Protein AF-W9XNS0-F1 (afdb_monomer_lite)

Sequence (269 aa):
MGPLEVDTDEFEVGKVFTGPDSDELVLFYEHRRFILMMTKPETREDDHDHVVADLLQKIEEANDDPDPMTFVRCLEDVEDLAISACKQTLITLATSGQQPNSKQTSLSLEDFLYPPTFYLQLHSVKGTLQAVRVEDVSEIASMLDPVHLTVDLEPGSVPELPSVEIEVMEDLFMRQILKVKISTNGQVCVFKSATYGNEDQLKREINVLRQISETWEPGDPSRLHVPRLLGLATSGGGGQILGILEEFVDGTNLYQFNIDDAPSAQRQQ

Structure (mmCIF, N/CA/C/O backbone):
data_AF-W9XNS0-F1
#
_entry.id   AF-W9XNS0-F1
#
loop_
_atom_site.group_PDB
_atom_site.id
_atom_site.type_symbol
_atom_site.label_atom_id
_atom_site.label_alt_id
_atom_site.label_comp_id
_atom_site.label_asym_id
_atom_site.label_entity_id
_atom_site.label_seq_id
_atom_site.pdbx_PDB_ins_code
_atom_site.Cartn_x
_atom_site.Cartn_y
_atom_site.Cartn_z
_atom_site.occupancy
_atom_site.B_iso_or_equiv
_atom_site.auth_seq_id
_atom_site.auth_comp_id
_atom_site.auth_asym_id
_atom_site.auth_atom_id
_atom_site.pdbx_PDB_model_num
ATOM 1 N N . MET A 1 1 ? 33.971 -19.036 -9.456 1.00 33.72 1 MET A N 1
ATOM 2 C CA . MET A 1 1 ? 32.778 -18.623 -8.694 1.00 33.72 1 MET A CA 1
ATOM 3 C C . MET A 1 1 ? 31.670 -18.482 -9.713 1.00 33.72 1 MET A C 1
ATOM 5 O O . MET A 1 1 ? 31.845 -17.691 -10.629 1.00 33.72 1 MET A O 1
ATOM 9 N N . GLY A 1 2 ? 30.651 -19.339 -9.652 1.00 28.73 2 GLY A N 1
ATOM 10 C CA . GLY A 1 2 ? 29.464 -19.178 -10.494 1.00 28.73 2 GLY A CA 1
ATOM 11 C C . GLY A 1 2 ? 28.627 -18.001 -9.988 1.00 28.73 2 GLY A C 1
ATOM 12 O O . GLY A 1 2 ? 28.749 -17.665 -8.805 1.00 28.73 2 GLY A O 1
ATOM 13 N N . PRO A 1 3 ? 27.833 -17.353 -10.852 1.00 32.53 3 PRO A N 1
ATOM 14 C CA . PRO A 1 3 ? 26.835 -16.403 -10.391 1.00 32.53 3 PRO A CA 1
ATOM 15 C C . PRO A 1 3 ? 25.833 -17.164 -9.514 1.00 32.53 3 PRO A C 1
ATOM 17 O O . PRO A 1 3 ? 25.410 -18.263 -9.867 1.00 32.53 3 PRO A O 1
ATOM 20 N N . LEU A 1 4 ? 25.535 -16.617 -8.336 1.00 36.31 4 LEU A N 1
ATOM 21 C CA . LEU A 1 4 ? 24.432 -17.091 -7.511 1.00 36.31 4 LEU A CA 1
ATOM 22 C C . LEU A 1 4 ? 23.149 -16.844 -8.308 1.00 36.31 4 LEU A C 1
ATOM 24 O O . LEU A 1 4 ? 22.770 -15.693 -8.516 1.00 36.31 4 LEU A O 1
ATOM 28 N N . GLU A 1 5 ? 22.517 -17.916 -8.774 1.00 32.62 5 GLU A N 1
ATOM 29 C CA . GLU A 1 5 ? 21.090 -17.902 -9.083 1.00 32.62 5 GLU A CA 1
ATOM 30 C C . GLU A 1 5 ? 20.382 -17.647 -7.751 1.00 32.62 5 GLU A C 1
ATOM 32 O O . GLU A 1 5 ? 20.236 -18.533 -6.914 1.00 32.62 5 GLU A O 1
ATOM 37 N N . VAL A 1 6 ? 20.097 -16.376 -7.492 1.00 42.38 6 VAL A N 1
ATOM 38 C CA . VAL A 1 6 ? 19.210 -15.952 -6.412 1.00 42.38 6 VAL A CA 1
ATOM 39 C C . VAL A 1 6 ? 17.796 -16.089 -6.972 1.00 42.38 6 VAL A C 1
ATOM 41 O O . VAL A 1 6 ? 17.563 -15.640 -8.099 1.00 42.38 6 VAL A O 1
ATOM 44 N N . ASP A 1 7 ? 16.875 -16.687 -6.221 1.00 45.97 7 ASP A N 1
ATOM 45 C CA . ASP A 1 7 ? 15.460 -16.819 -6.595 1.00 45.97 7 ASP A CA 1
ATOM 46 C C . ASP A 1 7 ? 14.814 -15.440 -6.801 1.00 45.97 7 ASP A C 1
ATOM 48 O O . ASP A 1 7 ? 15.211 -14.442 -6.191 1.00 45.97 7 ASP A O 1
ATOM 52 N N . THR A 1 8 ? 13.858 -15.343 -7.720 1.00 51.16 8 THR A N 1
ATOM 53 C CA . THR A 1 8 ? 13.004 -14.156 -7.908 1.00 51.16 8 THR A CA 1
ATOM 54 C C . THR A 1 8 ? 12.016 -13.955 -6.753 1.00 51.16 8 THR A C 1
ATOM 56 O O . THR A 1 8 ? 11.558 -12.832 -6.569 1.00 51.16 8 THR A O 1
ATOM 59 N N . ASP A 1 9 ? 11.812 -14.978 -5.911 1.00 58.78 9 ASP A N 1
ATOM 60 C CA . ASP A 1 9 ? 10.919 -15.002 -4.735 1.00 58.78 9 ASP A CA 1
ATOM 61 C C . ASP A 1 9 ? 11.229 -13.955 -3.644 1.00 58.78 9 ASP A C 1
ATOM 63 O O . ASP A 1 9 ? 10.473 -13.821 -2.682 1.00 58.78 9 ASP A O 1
ATOM 67 N N . GLU A 1 10 ? 12.332 -13.207 -3.743 1.00 78.06 10 GLU A N 1
ATOM 68 C CA . GLU A 1 10 ? 12.698 -12.204 -2.734 1.00 78.06 10 GLU A CA 1
ATOM 69 C C . GLU A 1 10 ? 12.074 -10.813 -2.964 1.00 78.06 10 GLU A C 1
ATOM 71 O O . GLU A 1 10 ? 12.093 -9.985 -2.051 1.00 78.06 10 GLU A O 1
ATOM 76 N N . PHE A 1 11 ? 11.549 -10.523 -4.161 1.00 81.31 11 PHE A N 1
ATOM 77 C CA . PHE A 1 11 ? 10.948 -9.221 -4.480 1.00 81.31 11 PHE A CA 1
ATOM 78 C C . PHE A 1 11 ? 9.429 -9.266 -4.332 1.00 81.31 11 PHE A C 1
ATOM 80 O O . PHE A 1 11 ? 8.763 -10.117 -4.912 1.00 81.31 11 PHE A O 1
ATOM 87 N N . GLU A 1 12 ? 8.870 -8.306 -3.600 1.00 81.19 12 GLU A N 1
ATOM 88 C CA . GLU A 1 12 ? 7.421 -8.125 -3.499 1.00 81.19 12 GLU A CA 1
ATOM 89 C C . GLU A 1 12 ? 6.965 -7.097 -4.546 1.00 81.19 12 GLU A C 1
ATOM 91 O O . GLU A 1 12 ? 7.423 -5.949 -4.547 1.00 81.19 12 GLU A O 1
ATOM 96 N N . VAL A 1 13 ? 6.057 -7.498 -5.439 1.00 79.19 13 VAL A N 1
ATOM 97 C CA . VAL A 1 13 ? 5.425 -6.595 -6.408 1.00 79.19 13 VAL A CA 1
ATOM 98 C C . VAL A 1 13 ? 4.269 -5.858 -5.734 1.00 79.19 13 VAL A C 1
ATOM 100 O O . VAL A 1 13 ? 3.357 -6.468 -5.185 1.00 79.19 13 VAL A O 1
ATOM 103 N N . GLY A 1 14 ? 4.311 -4.526 -5.761 1.00 71.19 14 GLY A N 1
ATOM 104 C CA . GLY A 1 14 ? 3.306 -3.671 -5.135 1.00 71.19 14 GLY A CA 1
ATOM 105 C C . GLY A 1 14 ? 2.155 -3.299 -6.063 1.00 71.19 14 GLY A C 1
ATOM 106 O O . GLY A 1 14 ? 1.001 -3.634 -5.806 1.00 71.19 14 GLY A O 1
ATOM 107 N N . LYS A 1 15 ? 2.461 -2.515 -7.102 1.00 71.94 15 LYS A N 1
ATOM 108 C CA . LYS A 1 15 ? 1.492 -2.002 -8.082 1.00 71.94 15 LYS A CA 1
ATOM 109 C C . LYS A 1 15 ? 2.148 -1.852 -9.449 1.00 71.94 15 LYS A C 1
ATOM 111 O O . LYS A 1 15 ? 3.297 -1.415 -9.525 1.00 71.94 15 LYS A O 1
ATOM 116 N N . VAL A 1 16 ? 1.372 -2.133 -10.492 1.00 68.31 16 VAL A N 1
ATOM 117 C CA . VAL A 1 16 ? 1.677 -1.768 -11.877 1.00 68.31 16 VAL A CA 1
ATOM 118 C C . VAL A 1 16 ? 0.721 -0.658 -12.290 1.00 68.31 16 VAL A C 1
ATOM 120 O O . VAL A 1 16 ? -0.497 -0.826 -12.204 1.00 68.31 16 VAL A O 1
ATOM 123 N N . PHE A 1 17 ? 1.257 0.486 -12.696 1.00 67.88 17 PHE A N 1
ATOM 124 C CA . PHE A 1 17 ? 0.486 1.572 -13.285 1.00 67.88 17 PHE A CA 1
ATOM 125 C C . PHE A 1 17 ? 0.732 1.560 -14.780 1.00 67.88 17 PHE A C 1
ATOM 127 O O . PHE A 1 17 ? 1.873 1.707 -15.207 1.00 67.88 17 PHE A O 1
ATOM 134 N N . THR A 1 18 ? -0.332 1.389 -15.558 1.00 64.06 18 THR A N 1
ATOM 135 C CA . THR A 1 18 ? -0.253 1.486 -17.010 1.00 64.06 18 THR A CA 1
ATOM 136 C C . THR A 1 18 ? -0.783 2.835 -17.479 1.00 64.06 18 THR A C 1
ATOM 138 O O . THR A 1 18 ? -1.856 3.283 -17.060 1.00 64.06 18 THR A O 1
ATOM 141 N N . GLY A 1 19 ? -0.004 3.520 -18.311 1.00 61.72 19 GLY A N 1
ATOM 142 C CA . GLY A 1 19 ? -0.296 4.862 -18.804 1.00 61.72 19 GLY A CA 1
ATOM 143 C C . GLY A 1 19 ? -0.070 4.971 -20.312 1.00 61.72 19 GLY A C 1
ATOM 144 O O . GLY A 1 19 ? 0.625 4.151 -20.900 1.00 61.72 19 GLY A O 1
ATOM 145 N N . PRO A 1 20 ? -0.636 5.992 -20.981 1.00 57.12 20 PRO A N 1
ATOM 146 C CA . PRO A 1 20 ? -0.504 6.133 -22.434 1.00 57.12 20 PRO A CA 1
ATOM 147 C C . PRO A 1 20 ? 0.954 6.311 -22.902 1.00 57.12 20 PRO A C 1
ATOM 149 O O . PRO A 1 20 ? 1.302 5.876 -24.004 1.00 57.12 20 PRO A O 1
ATOM 152 N N . ASP A 1 21 ? 1.803 6.916 -22.064 1.00 61.12 21 ASP A N 1
ATOM 153 C CA . ASP A 1 21 ? 3.182 7.293 -22.408 1.00 61.12 21 ASP A CA 1
ATOM 154 C C . ASP A 1 21 ? 4.254 6.602 -21.541 1.00 61.12 21 ASP A C 1
ATOM 156 O O . ASP A 1 21 ? 5.427 6.538 -21.929 1.00 61.12 21 ASP A O 1
ATOM 160 N N . SER A 1 22 ? 3.865 6.051 -20.390 1.00 68.00 22 SER A N 1
ATOM 161 C CA . SER A 1 22 ? 4.766 5.380 -19.455 1.00 68.00 22 SER A CA 1
ATOM 162 C C . SER A 1 22 ? 4.030 4.365 -18.596 1.00 68.00 22 SER A C 1
ATOM 164 O O . SER A 1 22 ? 2.945 4.662 -18.092 1.00 68.00 22 SER A O 1
ATOM 166 N N . ASP A 1 23 ? 4.693 3.239 -18.351 1.00 78.75 23 ASP A N 1
ATOM 167 C CA . ASP A 1 23 ? 4.262 2.244 -17.379 1.00 78.75 23 ASP A CA 1
ATOM 168 C C . ASP A 1 23 ? 5.222 2.239 -16.183 1.00 78.75 23 ASP A C 1
ATOM 170 O O . ASP A 1 23 ? 6.445 2.343 -16.338 1.00 78.75 23 ASP A O 1
ATOM 174 N N . GLU A 1 24 ? 4.671 2.121 -14.979 1.00 84.56 24 GLU A N 1
ATOM 175 C CA . GLU A 1 24 ? 5.425 2.105 -13.728 1.00 84.56 24 GLU A CA 1
ATOM 176 C C . GLU A 1 24 ? 5.196 0.797 -12.979 1.00 84.56 24 GLU A C 1
ATOM 178 O O . GLU A 1 24 ? 4.063 0.372 -12.766 1.00 84.56 24 GLU A O 1
ATOM 183 N N . LEU A 1 25 ? 6.281 0.184 -12.521 1.00 86.75 25 LEU A N 1
ATOM 184 C CA . LEU A 1 25 ? 6.264 -1.013 -11.692 1.00 86.75 25 LEU A CA 1
ATOM 185 C C . LEU A 1 25 ? 6.883 -0.689 -10.331 1.00 86.75 25 LEU A C 1
ATOM 187 O O . LEU A 1 25 ? 8.042 -0.280 -10.234 1.00 86.75 25 LEU A O 1
ATOM 191 N N . VAL A 1 26 ? 6.105 -0.874 -9.266 1.00 86.62 26 VAL A N 1
ATOM 192 C CA . VAL A 1 26 ? 6.549 -0.661 -7.886 1.00 86.62 26 VAL A CA 1
ATOM 193 C C . VAL A 1 26 ? 6.984 -1.991 -7.285 1.00 86.62 26 VAL A C 1
ATOM 195 O O . VAL A 1 26 ? 6.169 -2.898 -7.133 1.00 86.62 26 VAL A O 1
ATOM 198 N N . LEU A 1 27 ? 8.251 -2.078 -6.889 1.00 88.88 27 LEU A N 1
ATOM 199 C CA . LEU A 1 27 ? 8.847 -3.246 -6.243 1.00 88.88 27 LEU A CA 1
ATOM 200 C C . LEU A 1 27 ? 9.302 -2.919 -4.822 1.00 88.88 27 LEU A C 1
ATOM 202 O O . LEU A 1 27 ? 9.764 -1.809 -4.540 1.00 88.88 27 LEU A O 1
ATOM 206 N N . PHE A 1 28 ? 9.251 -3.914 -3.945 1.00 86.25 28 PHE A N 1
ATOM 207 C CA . PHE A 1 28 ? 9.772 -3.838 -2.589 1.00 86.25 28 PHE A CA 1
ATOM 208 C C . PHE A 1 28 ? 10.833 -4.912 -2.349 1.00 86.25 28 PHE A C 1
ATOM 210 O O . PHE A 1 28 ? 10.678 -6.068 -2.737 1.00 86.25 28 PHE A O 1
ATOM 217 N N . TYR A 1 29 ? 11.925 -4.515 -1.696 1.00 87.50 29 TYR A N 1
ATOM 218 C CA . TYR A 1 29 ? 12.997 -5.415 -1.268 1.00 87.50 29 TYR A CA 1
ATOM 219 C C . TYR A 1 29 ? 13.696 -4.839 -0.041 1.00 87.50 29 TYR A C 1
ATOM 221 O O . TYR A 1 29 ? 14.056 -3.660 -0.040 1.00 87.50 29 TYR A O 1
ATOM 229 N N . GLU A 1 30 ? 13.883 -5.649 1.006 1.00 84.31 30 GLU A N 1
ATOM 230 C CA . GLU A 1 30 ? 14.593 -5.252 2.235 1.00 84.31 30 GLU A CA 1
ATOM 231 C C . GLU A 1 30 ? 14.111 -3.901 2.813 1.00 84.31 30 GLU A C 1
ATOM 233 O O . GLU A 1 30 ? 14.906 -3.040 3.193 1.00 84.31 30 GLU A O 1
ATOM 238 N N . HIS A 1 31 ? 12.787 -3.702 2.868 1.00 82.12 31 HIS A N 1
ATOM 239 C CA . HIS A 1 31 ? 12.134 -2.472 3.358 1.00 82.12 31 HIS A CA 1
ATOM 240 C C . HIS A 1 31 ? 12.484 -1.208 2.565 1.00 82.12 31 HIS A C 1
ATOM 242 O O . HIS A 1 31 ? 12.492 -0.097 3.094 1.00 82.12 31 HIS A O 1
ATOM 248 N N . ARG A 1 32 ? 12.789 -1.369 1.281 1.00 87.38 32 ARG A N 1
ATOM 249 C CA . ARG A 1 32 ? 13.003 -0.272 0.342 1.00 87.38 32 ARG A CA 1
ATOM 250 C C . ARG A 1 32 ? 12.034 -0.410 -0.809 1.00 87.38 32 ARG A C 1
ATOM 252 O O . ARG A 1 32 ? 11.682 -1.523 -1.194 1.00 87.38 32 ARG A O 1
ATOM 259 N N . ARG A 1 33 ? 11.627 0.732 -1.348 1.00 88.38 33 ARG A N 1
ATOM 260 C CA . ARG A 1 33 ? 10.743 0.816 -2.506 1.00 88.38 33 ARG A CA 1
ATOM 261 C C . ARG A 1 33 ? 11.557 1.174 -3.738 1.00 88.38 33 ARG A C 1
ATOM 263 O O . ARG A 1 33 ? 12.416 2.053 -3.692 1.00 88.38 33 ARG A O 1
ATOM 270 N N . PHE A 1 34 ? 11.268 0.512 -4.839 1.00 89.56 34 PHE A N 1
ATOM 271 C CA . PHE A 1 34 ? 11.866 0.766 -6.136 1.00 89.56 34 PHE A CA 1
ATOM 272 C C . PHE A 1 34 ? 10.748 1.046 -7.124 1.00 89.56 34 PHE A C 1
ATOM 274 O O . PHE A 1 34 ? 9.805 0.269 -7.223 1.00 89.56 34 PHE A O 1
ATOM 281 N N . ILE A 1 35 ? 10.846 2.165 -7.825 1.00 88.75 35 ILE A N 1
ATOM 282 C CA . ILE A 1 35 ? 9.909 2.538 -8.878 1.00 88.75 35 ILE A CA 1
ATOM 283 C C . ILE A 1 35 ? 10.657 2.364 -10.185 1.00 88.75 35 ILE A C 1
ATOM 285 O O . ILE A 1 35 ? 11.613 3.092 -10.461 1.00 88.75 35 ILE A O 1
ATOM 289 N N . LEU A 1 36 ? 10.263 1.342 -10.934 1.00 88.88 36 LEU A N 1
ATOM 290 C CA . LEU A 1 36 ? 10.780 1.049 -12.257 1.00 88.88 36 LEU A CA 1
ATOM 291 C C . LEU A 1 36 ? 9.884 1.720 -13.291 1.00 88.88 36 LEU A C 1
ATOM 293 O O . LEU A 1 36 ? 8.701 1.415 -13.374 1.00 88.88 36 LEU A O 1
ATOM 297 N N . MET A 1 37 ? 10.461 2.601 -14.094 1.00 87.44 37 MET A N 1
ATOM 298 C CA . MET A 1 37 ? 9.767 3.293 -15.170 1.00 87.44 37 MET A CA 1
ATOM 299 C C . MET A 1 37 ? 10.121 2.668 -16.512 1.00 87.44 37 MET A C 1
ATOM 301 O O . MET A 1 37 ? 11.299 2.466 -16.830 1.00 87.44 37 MET A O 1
ATOM 305 N N . MET A 1 38 ? 9.096 2.415 -17.312 1.00 85.19 38 MET A N 1
ATOM 306 C CA . MET A 1 38 ? 9.190 1.993 -18.701 1.00 85.19 38 MET A CA 1
ATOM 307 C C . MET A 1 38 ? 8.593 3.099 -19.561 1.00 85.19 38 MET A C 1
ATOM 309 O O . MET A 1 38 ? 7.386 3.312 -19.580 1.00 85.19 38 MET A O 1
ATOM 313 N N . THR A 1 39 ? 9.452 3.838 -20.253 1.00 79.69 39 THR A N 1
ATOM 314 C CA . THR A 1 39 ? 9.046 4.956 -21.113 1.00 79.69 39 THR A CA 1
ATOM 315 C C . THR A 1 39 ? 9.182 4.565 -22.572 1.00 79.69 39 THR A C 1
ATOM 317 O O . THR A 1 39 ? 10.194 3.964 -22.954 1.00 79.69 39 THR A O 1
ATOM 320 N N . LYS A 1 40 ? 8.219 4.960 -23.410 1.00 71.69 40 LYS A N 1
ATOM 321 C CA . LYS A 1 40 ? 8.357 4.791 -24.861 1.00 71.69 40 LYS A CA 1
ATOM 322 C C . LYS A 1 40 ? 9.557 5.606 -25.364 1.00 71.69 40 LYS A C 1
ATOM 324 O O . LYS A 1 40 ? 9.652 6.791 -25.048 1.00 71.69 40 LYS A O 1
ATOM 329 N N . PRO A 1 41 ? 10.480 5.012 -26.137 1.00 66.50 41 PRO A N 1
ATOM 330 C CA . PRO A 1 41 ? 11.582 5.765 -26.721 1.00 66.50 41 PRO A CA 1
ATOM 331 C C . PRO A 1 41 ? 11.056 6.778 -27.751 1.00 66.50 41 PRO A C 1
ATOM 333 O O . PRO A 1 41 ? 10.214 6.440 -28.583 1.00 66.50 41 PRO A O 1
ATOM 336 N N . GLU A 1 42 ? 11.575 8.010 -27.717 1.00 61.03 42 GLU A N 1
ATOM 337 C CA . GLU A 1 42 ? 11.152 9.107 -28.609 1.00 61.03 42 GLU A CA 1
ATOM 338 C C . GLU A 1 42 ? 11.496 8.847 -30.086 1.00 61.03 42 GLU A C 1
ATOM 340 O O . GLU A 1 42 ? 10.830 9.358 -30.989 1.00 61.03 42 GLU A O 1
ATOM 345 N N . THR A 1 43 ? 12.526 8.040 -30.353 1.00 58.34 43 THR A N 1
ATOM 346 C CA . THR A 1 43 ? 12.994 7.726 -31.704 1.00 58.34 43 THR A CA 1
ATOM 347 C C . THR A 1 43 ? 13.375 6.247 -31.835 1.00 58.34 43 THR A C 1
ATOM 349 O O . THR A 1 43 ? 14.079 5.678 -31.002 1.00 58.34 43 THR A O 1
ATOM 352 N N . ARG A 1 44 ? 12.907 5.594 -32.909 1.00 59.50 44 ARG A N 1
ATOM 353 C CA . ARG A 1 44 ? 13.333 4.239 -33.305 1.00 59.50 44 ARG A CA 1
ATOM 354 C C . ARG A 1 44 ? 14.542 4.340 -34.237 1.00 59.50 44 ARG A C 1
ATOM 356 O O . ARG A 1 44 ? 14.413 4.129 -35.439 1.00 59.50 44 ARG A O 1
ATOM 363 N N . GLU A 1 45 ? 15.684 4.774 -33.709 1.00 55.53 45 GLU A N 1
ATOM 364 C CA . GLU A 1 45 ? 16.884 4.981 -34.539 1.00 55.53 45 GLU A CA 1
ATOM 365 C C . GLU A 1 45 ? 17.707 3.704 -34.774 1.00 55.53 45 GLU A C 1
ATOM 367 O O . GLU A 1 45 ? 18.410 3.646 -35.778 1.00 55.53 45 GLU A O 1
ATOM 372 N N . ASP A 1 46 ? 17.548 2.654 -33.957 1.00 54.94 46 ASP A N 1
ATOM 373 C CA . ASP A 1 46 ? 18.258 1.378 -34.124 1.00 54.94 46 ASP A CA 1
ATOM 374 C C . ASP A 1 46 ? 17.344 0.158 -33.897 1.00 54.94 46 ASP A C 1
ATOM 376 O O . ASP A 1 46 ? 16.896 -0.097 -32.780 1.00 54.94 46 ASP A O 1
ATOM 380 N N . ASP A 1 47 ? 17.170 -0.655 -34.949 1.00 55.38 47 ASP A N 1
ATOM 381 C CA . ASP A 1 47 ? 16.325 -1.871 -35.067 1.00 55.38 47 ASP A CA 1
ATOM 382 C C . ASP A 1 47 ? 16.639 -2.991 -34.037 1.00 55.38 47 ASP A C 1
ATOM 384 O O . ASP A 1 47 ? 16.042 -4.068 -34.047 1.00 55.38 47 ASP A O 1
ATOM 388 N N . HIS A 1 48 ? 17.618 -2.773 -33.155 1.00 51.94 48 HIS A N 1
ATOM 389 C CA . HIS A 1 48 ? 18.112 -3.733 -32.165 1.00 51.94 48 HIS A CA 1
ATOM 390 C C . HIS A 1 48 ? 17.980 -3.258 -30.710 1.00 51.94 48 HIS A C 1
ATOM 392 O O . HIS A 1 48 ? 18.395 -3.992 -29.815 1.00 51.94 48 HIS A O 1
ATOM 398 N N . ASP A 1 49 ? 17.398 -2.080 -30.452 1.00 63.44 49 ASP A N 1
ATOM 399 C CA . ASP A 1 49 ? 17.282 -1.509 -29.101 1.00 63.44 49 ASP A CA 1
ATOM 400 C C . ASP A 1 49 ? 15.838 -1.150 -28.711 1.00 63.44 49 ASP A C 1
ATOM 402 O O . ASP A 1 49 ? 15.520 -0.049 -28.261 1.00 63.44 49 ASP A O 1
ATOM 406 N N . HIS A 1 50 ? 14.923 -2.101 -28.910 1.00 74.12 50 HIS A N 1
ATOM 407 C CA . HIS A 1 50 ? 13.482 -1.878 -28.747 1.00 74.12 50 HIS A CA 1
ATOM 408 C C . HIS A 1 50 ? 12.812 -2.757 -27.692 1.00 74.12 50 HIS A C 1
ATOM 410 O O . HIS A 1 50 ? 11.593 -2.742 -27.601 1.00 74.12 50 HIS A O 1
ATOM 416 N N . VAL A 1 51 ? 13.567 -3.448 -26.830 1.00 80.94 51 VAL A N 1
ATOM 417 C CA . VAL A 1 51 ? 12.976 -4.393 -25.861 1.00 80.94 51 VAL A CA 1
ATOM 418 C C . VAL A 1 51 ? 11.928 -3.725 -24.956 1.00 80.94 51 VAL A C 1
ATOM 420 O O . VAL A 1 51 ? 10.875 -4.301 -24.718 1.00 80.94 51 VAL A O 1
ATOM 423 N N . VAL A 1 52 ? 12.169 -2.489 -24.500 1.00 80.75 52 VAL A N 1
ATOM 424 C CA . VAL A 1 52 ? 11.185 -1.720 -23.708 1.00 80.75 52 VAL A CA 1
ATOM 425 C C . VAL A 1 52 ? 9.951 -1.364 -24.541 1.00 80.75 52 VAL A C 1
ATOM 427 O O . VAL A 1 52 ? 8.832 -1.501 -24.066 1.00 80.75 52 VAL A O 1
ATOM 430 N N . ALA A 1 53 ? 10.136 -0.946 -25.796 1.00 80.44 53 ALA A N 1
ATOM 431 C CA . ALA A 1 53 ? 9.023 -0.612 -26.682 1.00 80.44 53 ALA A CA 1
ATOM 432 C C . ALA A 1 53 ? 8.167 -1.846 -27.012 1.00 80.44 53 ALA A C 1
ATOM 434 O O . ALA A 1 53 ? 6.946 -1.741 -27.052 1.00 80.44 53 ALA A O 1
ATOM 435 N N . ASP A 1 54 ? 8.800 -3.005 -27.197 1.00 83.69 54 ASP A N 1
ATOM 436 C CA . ASP A 1 54 ? 8.120 -4.277 -27.436 1.00 83.69 54 ASP A CA 1
ATOM 437 C C . ASP A 1 54 ? 7.320 -4.723 -26.203 1.00 83.69 54 ASP A C 1
ATOM 439 O O . ASP A 1 54 ? 6.238 -5.284 -26.347 1.00 83.69 54 ASP A O 1
ATOM 443 N N . LEU A 1 55 ? 7.824 -4.467 -24.989 1.00 83.19 55 LEU A N 1
ATOM 444 C CA . LEU A 1 55 ? 7.084 -4.739 -23.753 1.00 83.19 55 LEU A CA 1
ATOM 445 C C . LEU A 1 55 ? 5.849 -3.853 -23.627 1.00 83.19 55 LEU A C 1
ATOM 447 O O . LEU A 1 55 ? 4.760 -4.373 -23.411 1.00 83.19 55 LEU A O 1
ATOM 451 N N . LEU A 1 56 ? 6.004 -2.543 -23.827 1.00 83.94 56 LEU A N 1
ATOM 452 C CA . LEU A 1 56 ? 4.885 -1.600 -23.783 1.00 83.94 56 LEU A CA 1
ATOM 453 C C . LEU A 1 56 ? 3.826 -1.951 -24.838 1.00 83.94 56 LEU A C 1
ATOM 455 O O . LEU A 1 56 ? 2.637 -1.975 -24.541 1.00 83.94 56 LEU A O 1
ATOM 459 N N . GLN A 1 57 ? 4.252 -2.319 -26.050 1.00 85.12 57 GLN A N 1
ATOM 460 C CA . GLN A 1 57 ? 3.335 -2.765 -27.098 1.00 85.12 57 GLN A CA 1
ATOM 461 C C . GLN A 1 57 ? 2.584 -4.049 -26.706 1.00 85.12 57 GLN A C 1
ATOM 463 O O . GLN A 1 57 ? 1.386 -4.150 -26.951 1.00 85.12 57 GLN A O 1
ATOM 468 N N . LYS A 1 58 ? 3.251 -5.024 -26.074 1.00 85.44 58 LYS A N 1
ATOM 469 C CA . LYS A 1 58 ? 2.582 -6.243 -25.587 1.00 85.44 58 LYS A CA 1
ATOM 470 C C . LYS A 1 58 ? 1.527 -5.944 -24.527 1.00 85.44 58 LYS A C 1
ATOM 472 O O . LYS A 1 58 ? 0.473 -6.571 -24.551 1.00 85.44 58 LYS A O 1
ATOM 477 N N . ILE A 1 59 ? 1.797 -5.000 -23.625 1.00 86.50 59 ILE A N 1
ATOM 478 C CA . ILE A 1 59 ? 0.840 -4.574 -22.596 1.00 86.50 59 ILE A CA 1
ATOM 479 C C . ILE A 1 59 ? -0.397 -3.955 -23.256 1.00 86.50 59 ILE A C 1
ATOM 481 O O . ILE A 1 59 ? -1.518 -4.316 -22.901 1.00 86.50 59 ILE A O 1
ATOM 485 N N . GLU A 1 60 ? -0.206 -3.080 -24.248 1.00 85.50 60 GLU A N 1
ATOM 486 C CA . GLU A 1 60 ? -1.304 -2.480 -25.019 1.00 85.50 60 GLU A CA 1
ATOM 487 C C . GLU A 1 60 ? -2.138 -3.541 -25.748 1.00 85.50 60 GLU A C 1
ATOM 489 O O . GLU A 1 60 ? -3.361 -3.572 -25.611 1.00 85.50 60 GLU A O 1
ATOM 494 N N . GLU A 1 61 ? -1.483 -4.452 -26.472 1.00 87.81 61 GLU A N 1
ATOM 495 C CA . GLU A 1 61 ? -2.151 -5.533 -27.203 1.00 87.81 61 GLU A CA 1
ATOM 496 C C . GLU A 1 61 ? -2.925 -6.468 -26.262 1.00 87.81 61 GLU A C 1
ATOM 498 O O . GLU A 1 61 ? -4.044 -6.870 -26.576 1.00 87.81 61 GLU A O 1
ATOM 503 N N . ALA A 1 62 ? -2.359 -6.791 -25.096 1.00 87.56 62 ALA A N 1
ATOM 504 C CA . ALA A 1 62 ? -3.003 -7.643 -24.104 1.00 87.56 62 ALA A CA 1
ATOM 505 C C . ALA A 1 62 ? -4.185 -6.953 -23.403 1.00 87.56 62 ALA A C 1
ATOM 507 O O . ALA A 1 62 ? -5.128 -7.631 -23.001 1.00 87.56 62 ALA A O 1
ATOM 508 N N . ASN A 1 63 ? -4.151 -5.626 -23.258 1.00 85.94 63 ASN A N 1
ATOM 509 C CA . ASN A 1 63 ? -5.244 -4.847 -22.675 1.00 85.94 63 ASN A CA 1
ATOM 510 C C . ASN A 1 63 ? -6.472 -4.774 -23.600 1.00 85.94 63 ASN A C 1
ATOM 512 O O . ASN A 1 63 ? -7.604 -4.716 -23.119 1.00 85.94 63 ASN A O 1
ATOM 516 N N . ASP A 1 64 ? -6.256 -4.806 -24.916 1.00 87.81 64 ASP A N 1
ATOM 517 C CA . ASP A 1 64 ? -7.326 -4.831 -25.920 1.00 87.81 64 ASP A CA 1
ATOM 518 C C . ASP A 1 64 ? -7.858 -6.253 -26.209 1.00 87.81 64 ASP A C 1
ATOM 520 O O . ASP A 1 64 ? -8.819 -6.423 -26.973 1.00 87.81 64 ASP A O 1
ATOM 524 N N . ASP A 1 65 ? -7.259 -7.286 -25.608 1.00 92.00 65 ASP A N 1
ATOM 525 C CA . ASP A 1 65 ? -7.659 -8.678 -25.799 1.00 92.00 65 ASP A CA 1
ATOM 526 C C . ASP A 1 65 ? -8.999 -8.984 -25.091 1.00 92.00 65 ASP A C 1
ATOM 528 O O . ASP A 1 65 ? -9.238 -8.556 -23.959 1.00 92.00 65 ASP A O 1
ATOM 532 N N . PRO A 1 66 ? -9.916 -9.735 -25.731 1.00 88.81 66 PRO A N 1
ATOM 533 C CA . PRO A 1 66 ? -11.198 -10.078 -25.121 1.00 88.81 66 PRO A CA 1
ATOM 534 C C . PRO A 1 66 ? -11.094 -11.060 -23.939 1.00 88.81 66 PRO A C 1
ATOM 536 O O . PRO A 1 66 ? -12.073 -11.191 -23.198 1.00 88.81 66 PRO A O 1
ATOM 539 N N . ASP A 1 67 ? -9.981 -11.784 -23.774 1.00 90.94 67 ASP A N 1
ATOM 540 C CA . ASP A 1 67 ? -9.735 -12.652 -22.621 1.00 90.94 67 ASP A CA 1
ATOM 541 C C . ASP A 1 67 ? -9.066 -11.860 -21.480 1.00 90.94 67 ASP A C 1
ATOM 543 O O . ASP A 1 67 ? -7.898 -11.476 -21.591 1.00 90.94 67 ASP A O 1
ATOM 547 N N . PRO A 1 68 ? -9.747 -11.670 -20.332 1.00 82.94 68 PRO A N 1
ATOM 548 C CA . PRO A 1 68 ? -9.183 -10.932 -19.203 1.00 82.94 68 PRO A CA 1
ATOM 549 C C . PRO A 1 68 ? -7.920 -11.583 -18.618 1.00 82.94 68 PRO A C 1
ATOM 551 O O . PRO A 1 68 ? -7.150 -10.911 -17.935 1.00 82.94 68 PRO A O 1
ATOM 554 N N . MET A 1 69 ? -7.683 -12.877 -18.867 1.00 90.19 69 MET A N 1
ATOM 555 C CA . MET A 1 69 ? -6.474 -13.557 -18.398 1.00 90.19 69 MET A CA 1
ATOM 556 C C . MET A 1 69 ? -5.238 -13.244 -19.243 1.00 90.19 69 MET A C 1
ATOM 558 O O . MET A 1 69 ? -4.124 -13.421 -18.747 1.00 90.19 69 MET A O 1
ATOM 562 N N . THR A 1 70 ? -5.404 -12.789 -20.487 1.00 88.69 70 THR A N 1
ATOM 563 C CA . THR A 1 70 ? -4.283 -12.423 -21.366 1.00 88.69 70 THR A CA 1
ATOM 564 C C . THR A 1 70 ? -3.506 -11.253 -20.776 1.00 88.69 70 THR A C 1
ATOM 566 O O . THR A 1 70 ? -2.283 -11.320 -20.665 1.00 88.69 70 THR A O 1
ATOM 569 N N . PHE A 1 71 ? -4.221 -10.225 -20.313 1.00 85.50 71 PHE A N 1
ATOM 570 C CA . PHE A 1 71 ? -3.619 -9.067 -19.661 1.00 85.50 71 PHE A CA 1
ATOM 571 C C . PHE A 1 71 ? -2.866 -9.446 -18.382 1.00 85.50 71 PHE A C 1
ATOM 573 O O . PHE A 1 71 ? -1.710 -9.070 -18.224 1.00 85.50 71 PHE A O 1
ATOM 580 N N . VAL A 1 72 ? -3.478 -10.260 -17.512 1.00 85.38 72 VAL A N 1
ATOM 581 C CA . VAL A 1 72 ? -2.851 -10.701 -16.251 1.00 85.38 72 VAL A CA 1
ATOM 582 C C . VAL A 1 72 ? -1.533 -11.432 -16.511 1.00 85.38 72 VAL A C 1
ATOM 584 O O . VAL A 1 72 ? -0.516 -11.072 -15.933 1.00 85.38 72 VAL A O 1
ATOM 587 N N . ARG A 1 73 ? -1.523 -12.402 -17.432 1.00 88.50 73 ARG A N 1
ATOM 588 C CA . ARG A 1 73 ? -0.300 -13.149 -17.774 1.00 88.50 73 ARG A CA 1
ATOM 589 C C . ARG A 1 73 ? 0.764 -12.266 -18.414 1.00 88.50 73 ARG A C 1
ATOM 591 O O . ARG A 1 73 ? 1.946 -12.452 -18.165 1.00 88.50 73 ARG A O 1
ATOM 598 N N . CYS A 1 74 ? 0.347 -11.310 -19.242 1.00 88.50 74 CYS A N 1
ATOM 599 C CA . CYS A 1 74 ? 1.273 -10.355 -19.835 1.00 88.50 74 CYS A CA 1
ATOM 600 C C . CYS A 1 74 ? 1.953 -9.500 -18.759 1.00 88.50 74 CYS A C 1
ATOM 602 O O . CYS A 1 74 ? 3.147 -9.237 -18.871 1.00 88.50 74 CYS A O 1
ATOM 604 N N . LEU A 1 75 ? 1.216 -9.073 -17.729 1.00 85.25 75 LEU A N 1
ATOM 605 C CA . LEU A 1 75 ? 1.800 -8.339 -16.608 1.00 85.25 75 LEU A CA 1
ATOM 606 C C . LEU A 1 75 ? 2.779 -9.207 -15.813 1.00 85.25 75 LEU A C 1
ATOM 608 O O . LEU A 1 75 ? 3.886 -8.745 -15.566 1.00 85.25 75 LEU A O 1
ATOM 612 N N . GLU A 1 76 ? 2.430 -10.460 -15.508 1.00 87.19 76 GLU A N 1
ATOM 613 C CA . GLU A 1 76 ? 3.339 -11.414 -14.844 1.00 87.19 76 GLU A CA 1
ATOM 614 C C . GLU A 1 76 ? 4.660 -11.576 -15.630 1.00 87.19 76 GLU A C 1
ATOM 616 O O . GLU A 1 76 ? 5.747 -11.439 -15.070 1.00 87.19 76 GLU A O 1
ATOM 621 N N . ASP A 1 77 ? 4.585 -11.764 -16.954 1.00 86.69 77 ASP A N 1
ATOM 622 C CA . ASP A 1 77 ? 5.770 -11.884 -17.818 1.00 86.69 77 ASP A CA 1
ATOM 623 C C . ASP A 1 77 ? 6.626 -10.598 -17.832 1.00 86.69 77 ASP A C 1
ATOM 625 O O . ASP A 1 77 ? 7.862 -10.650 -17.879 1.00 86.69 77 ASP A O 1
ATOM 629 N N . VAL A 1 78 ? 5.980 -9.425 -17.831 1.00 85.75 78 VAL A N 1
ATOM 630 C CA . VAL A 1 78 ? 6.657 -8.119 -17.786 1.00 85.75 78 VAL A CA 1
ATOM 631 C C . VAL A 1 78 ? 7.344 -7.918 -16.439 1.00 85.75 78 VAL A C 1
ATOM 633 O O . VAL A 1 78 ? 8.489 -7.460 -16.408 1.00 85.75 78 VAL A O 1
ATOM 636 N N . GLU A 1 79 ? 6.674 -8.269 -15.343 1.00 87.19 79 GLU A N 1
ATOM 637 C CA . GLU A 1 79 ? 7.204 -8.200 -13.983 1.00 87.19 79 GLU A CA 1
ATOM 638 C C . GLU A 1 79 ? 8.464 -9.054 -13.846 1.00 87.19 79 GLU A C 1
ATOM 640 O O . GLU A 1 79 ? 9.516 -8.532 -13.464 1.00 87.19 79 GLU A O 1
ATOM 645 N N . ASP A 1 80 ? 8.404 -10.323 -14.250 1.00 87.50 80 ASP A N 1
ATOM 646 C CA . ASP A 1 80 ? 9.538 -11.248 -14.198 1.00 87.50 80 ASP A CA 1
ATOM 647 C C . ASP A 1 80 ? 10.737 -10.730 -14.998 1.00 87.50 80 ASP A C 1
ATOM 649 O O . ASP A 1 80 ? 11.887 -10.738 -14.532 1.0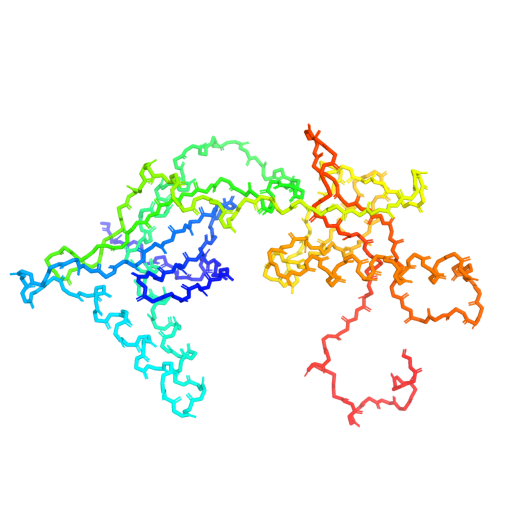0 87.50 80 ASP A O 1
ATOM 653 N N . LEU A 1 81 ? 10.484 -10.227 -16.208 1.00 87.12 81 LEU A N 1
ATOM 654 C CA . LEU A 1 81 ? 11.532 -9.697 -17.069 1.00 87.12 81 LEU A CA 1
ATOM 655 C C . LEU A 1 81 ? 12.149 -8.413 -16.496 1.00 87.12 81 LEU A C 1
ATOM 657 O O . LEU A 1 81 ? 13.377 -8.263 -16.499 1.00 87.12 81 LEU A O 1
ATOM 661 N N . ALA A 1 82 ? 11.320 -7.501 -15.983 1.00 85.56 82 ALA A N 1
ATOM 662 C CA . ALA A 1 82 ? 11.762 -6.268 -15.348 1.00 85.56 82 ALA A CA 1
ATOM 663 C C . ALA A 1 82 ? 12.605 -6.564 -14.101 1.00 85.56 82 ALA A C 1
ATOM 665 O O . ALA A 1 82 ? 13.724 -6.052 -13.989 1.00 85.56 82 ALA A O 1
ATOM 666 N N . ILE A 1 83 ? 12.122 -7.440 -13.208 1.00 87.94 83 ILE A N 1
ATOM 667 C CA . ILE A 1 83 ? 12.835 -7.897 -12.008 1.00 87.94 83 ILE A CA 1
ATOM 668 C C . ILE A 1 83 ? 14.179 -8.506 -12.406 1.00 87.94 83 ILE A C 1
ATOM 670 O O . ILE A 1 83 ? 15.217 -8.088 -11.891 1.00 87.94 83 ILE A O 1
ATOM 674 N N . SER A 1 84 ? 14.198 -9.429 -13.373 1.00 88.62 84 SER A N 1
ATOM 675 C CA . SER A 1 84 ? 15.436 -10.057 -13.841 1.00 88.62 84 SER A CA 1
ATOM 676 C C . SER A 1 84 ? 16.447 -9.033 -14.370 1.00 88.62 84 SER A C 1
ATOM 678 O O . SER A 1 84 ? 17.643 -9.152 -14.096 1.00 88.62 84 SER A O 1
ATOM 680 N N . ALA A 1 85 ? 15.995 -8.024 -15.117 1.00 87.00 85 ALA A N 1
ATOM 681 C CA . ALA A 1 85 ? 16.865 -7.002 -15.696 1.00 87.00 85 ALA A CA 1
ATOM 682 C C . ALA A 1 85 ? 17.460 -6.047 -14.649 1.00 87.00 85 ALA A C 1
ATOM 684 O O . ALA A 1 85 ? 18.587 -5.568 -14.800 1.00 87.00 85 ALA A O 1
ATOM 685 N N . CYS A 1 86 ? 16.718 -5.753 -13.580 1.00 88.31 86 CYS A N 1
ATOM 686 C CA . CYS A 1 86 ? 17.121 -4.769 -12.577 1.00 88.31 86 CYS A CA 1
ATOM 687 C C . CYS A 1 86 ? 17.725 -5.380 -11.303 1.00 88.31 86 CYS A C 1
ATOM 689 O O . CYS A 1 86 ? 18.366 -4.655 -10.539 1.00 88.31 86 CYS A O 1
ATOM 691 N N . LYS A 1 87 ? 17.587 -6.694 -11.088 1.00 88.44 87 LYS A N 1
ATOM 692 C CA . LYS A 1 87 ? 17.932 -7.413 -9.850 1.00 88.44 87 LYS A CA 1
ATOM 693 C C . LYS A 1 87 ? 19.246 -6.983 -9.204 1.00 88.44 87 LYS A C 1
ATOM 695 O O . LYS A 1 87 ? 19.276 -6.610 -8.032 1.00 88.44 87 LYS A O 1
ATOM 700 N N . GLN A 1 88 ? 20.341 -6.999 -9.963 1.00 87.88 88 GLN A N 1
ATOM 701 C CA . GLN A 1 88 ? 21.659 -6.660 -9.422 1.00 87.88 88 GLN A CA 1
ATOM 702 C C . GLN A 1 88 ? 21.738 -5.193 -8.972 1.00 87.88 88 GLN A C 1
ATOM 704 O O . GLN A 1 88 ? 22.355 -4.889 -7.946 1.00 87.88 88 GLN A O 1
ATOM 709 N N . THR A 1 89 ? 21.101 -4.287 -9.716 1.00 88.88 89 THR A N 1
ATOM 710 C CA . THR A 1 89 ? 20.998 -2.868 -9.363 1.00 88.88 89 THR A CA 1
ATOM 711 C C . THR A 1 89 ? 20.161 -2.690 -8.098 1.00 88.88 89 THR A C 1
ATOM 713 O O . THR A 1 89 ? 20.606 -1.988 -7.190 1.00 88.88 89 THR A O 1
ATOM 716 N N . LEU A 1 90 ? 19.015 -3.375 -7.988 1.00 88.69 90 LEU A N 1
ATOM 717 C CA . LEU A 1 90 ? 18.155 -3.336 -6.798 1.00 88.69 90 LEU A CA 1
ATOM 718 C C . LEU A 1 90 ? 18.910 -3.781 -5.539 1.00 88.69 90 LEU A C 1
ATOM 720 O O . LEU A 1 90 ? 18.969 -3.035 -4.564 1.00 88.69 90 LEU A O 1
ATOM 724 N N . ILE A 1 91 ? 19.568 -4.945 -5.584 1.00 89.12 91 ILE A N 1
ATOM 725 C CA . ILE A 1 91 ? 20.340 -5.493 -4.455 1.00 89.12 91 ILE A CA 1
ATOM 726 C C . ILE A 1 91 ? 21.478 -4.545 -4.060 1.00 89.12 91 ILE A C 1
ATOM 728 O O . ILE A 1 91 ? 21.711 -4.280 -2.877 1.00 89.12 91 ILE A O 1
ATOM 732 N N . THR A 1 92 ? 22.186 -3.989 -5.046 1.00 89.06 92 THR A N 1
ATOM 733 C CA . THR A 1 92 ? 23.291 -3.053 -4.792 1.00 89.06 92 THR A CA 1
ATOM 734 C C . THR A 1 92 ? 22.788 -1.783 -4.106 1.00 89.06 92 THR A C 1
ATOM 736 O O . THR A 1 92 ? 23.390 -1.322 -3.140 1.00 89.06 92 THR A O 1
ATOM 739 N N . LEU A 1 93 ? 21.663 -1.226 -4.559 1.00 87.44 93 LEU A N 1
ATOM 740 C CA . LEU A 1 93 ? 21.047 -0.053 -3.938 1.00 87.44 93 LEU A CA 1
ATOM 741 C C . LEU A 1 93 ? 20.486 -0.365 -2.546 1.00 87.44 93 LEU A C 1
ATOM 743 O O . LEU A 1 93 ? 20.592 0.467 -1.646 1.00 87.44 93 LEU A O 1
ATOM 747 N N . ALA A 1 94 ? 19.944 -1.567 -2.342 1.00 84.94 94 ALA A N 1
ATOM 748 C CA . ALA A 1 94 ? 19.389 -1.972 -1.059 1.00 84.94 94 ALA A CA 1
ATOM 749 C C . ALA A 1 94 ? 20.455 -2.134 0.032 1.00 84.94 94 ALA A C 1
ATOM 751 O O . ALA A 1 94 ? 20.273 -1.708 1.178 1.00 84.94 94 ALA A O 1
ATOM 752 N N . THR A 1 95 ? 21.597 -2.694 -0.347 1.00 83.81 95 THR A N 1
ATOM 753 C CA . THR A 1 95 ? 22.740 -2.915 0.546 1.00 83.81 95 THR A CA 1
ATOM 754 C C . THR A 1 95 ? 23.605 -1.663 0.717 1.00 83.81 95 THR A C 1
ATOM 756 O O . THR A 1 95 ? 24.249 -1.489 1.754 1.00 83.81 95 THR A O 1
ATOM 759 N N . SER A 1 96 ? 23.573 -0.735 -0.246 1.00 73.81 96 SER A N 1
ATOM 760 C CA . SER A 1 96 ? 24.212 0.578 -0.141 1.00 73.81 96 SER A CA 1
ATOM 761 C C . SER A 1 96 ? 23.551 1.403 0.972 1.00 73.81 96 SER A C 1
ATOM 763 O O . SER A 1 96 ? 22.472 1.980 0.827 1.00 73.81 96 SER A O 1
ATOM 765 N N . GLY A 1 97 ? 24.181 1.407 2.146 1.00 62.88 97 GLY A N 1
ATOM 766 C CA . GLY A 1 97 ? 23.734 2.153 3.326 1.00 62.88 97 GLY A CA 1
ATOM 767 C C . GLY A 1 97 ? 23.270 1.298 4.506 1.00 62.88 97 GLY A C 1
ATOM 768 O O . GLY A 1 97 ? 22.983 1.866 5.558 1.00 62.88 97 GLY A O 1
ATOM 769 N N . GLN A 1 98 ? 23.244 -0.035 4.395 1.00 60.84 98 GLN A N 1
ATOM 770 C CA . GLN A 1 98 ? 23.045 -0.886 5.572 1.00 60.84 98 GLN A CA 1
ATOM 771 C C . GLN A 1 98 ? 24.290 -0.831 6.472 1.00 60.84 98 GLN A C 1
ATOM 773 O O . GLN A 1 98 ? 25.390 -1.222 6.074 1.00 60.84 98 GLN A O 1
ATOM 778 N N . GLN A 1 99 ? 24.130 -0.352 7.710 1.00 52.16 99 GLN A N 1
ATOM 779 C CA . GLN A 1 99 ? 25.134 -0.593 8.744 1.00 52.16 99 GLN A CA 1
ATOM 780 C C . GLN A 1 99 ? 25.040 -2.063 9.189 1.00 52.16 99 GLN A C 1
ATOM 782 O O . GLN A 1 99 ? 23.947 -2.515 9.523 1.00 52.16 99 GLN A O 1
ATOM 787 N N . PRO A 1 100 ? 26.159 -2.804 9.286 1.00 47.12 100 PRO A N 1
ATOM 788 C CA . PRO A 1 100 ? 26.170 -4.257 9.517 1.00 47.12 100 PRO A CA 1
ATOM 789 C C . PRO A 1 100 ? 25.625 -4.728 10.883 1.00 47.12 100 PRO A C 1
ATOM 791 O O . PRO A 1 100 ? 25.696 -5.913 11.184 1.00 47.12 100 PRO A O 1
ATOM 794 N N . ASN A 1 101 ? 25.087 -3.832 11.718 1.00 42.25 101 ASN A N 1
ATOM 795 C CA . ASN A 1 101 ? 24.661 -4.119 13.092 1.00 42.25 101 ASN A CA 1
ATOM 796 C C . ASN A 1 101 ? 23.217 -3.701 13.424 1.00 42.25 101 ASN A C 1
ATOM 798 O O . ASN A 1 101 ? 22.843 -3.754 14.599 1.00 42.25 101 ASN A O 1
ATOM 802 N N . SER A 1 102 ? 22.384 -3.303 12.455 1.00 48.00 102 SER A N 1
ATOM 803 C CA . SER A 1 102 ? 20.963 -3.083 12.745 1.00 48.00 102 SER A CA 1
ATOM 804 C C . SER A 1 102 ? 20.269 -4.436 12.901 1.00 48.00 102 SER A C 1
ATOM 806 O O . SER A 1 102 ? 19.788 -5.026 11.937 1.00 48.00 102 SER A O 1
ATOM 808 N N . LYS A 1 103 ? 20.223 -4.952 14.135 1.00 47.81 103 LYS A N 1
ATOM 809 C CA . LYS A 1 103 ? 19.177 -5.909 14.507 1.00 47.81 103 LYS A CA 1
ATOM 810 C C . LYS A 1 103 ? 17.852 -5.293 14.083 1.00 47.81 103 LYS A C 1
ATOM 812 O O . LYS A 1 103 ? 17.642 -4.122 14.373 1.00 47.81 103 LYS A O 1
ATOM 817 N N . GLN A 1 104 ? 17.036 -6.076 13.391 1.00 49.53 104 GLN A N 1
ATOM 818 C CA . GLN A 1 104 ? 15.717 -5.722 12.883 1.00 49.53 104 GLN A CA 1
ATOM 819 C C . GLN A 1 104 ? 14.882 -5.090 14.004 1.00 49.53 104 GLN A C 1
ATOM 821 O O . GLN A 1 104 ? 14.277 -5.779 14.821 1.00 49.53 104 GLN A O 1
ATOM 826 N N . THR A 1 105 ? 14.964 -3.766 14.115 1.00 55.59 105 THR A N 1
ATOM 827 C CA . THR A 1 105 ? 14.065 -2.963 14.932 1.00 55.59 105 THR A CA 1
ATOM 828 C C . THR A 1 105 ? 12.719 -3.086 14.243 1.00 55.59 105 THR A C 1
ATOM 830 O O . THR A 1 105 ? 12.659 -2.937 13.022 1.00 55.59 105 THR A O 1
ATOM 833 N N . SER A 1 106 ? 11.668 -3.419 14.985 1.00 63.72 106 SER A N 1
ATOM 834 C CA . SER A 1 106 ? 10.311 -3.358 14.456 1.00 63.72 106 SER A CA 1
ATOM 835 C C . SER A 1 106 ? 10.115 -2.008 13.765 1.00 63.72 106 SER A C 1
ATOM 837 O O . SER A 1 106 ? 10.373 -0.961 14.364 1.00 63.72 106 SER A O 1
ATOM 839 N N . LEU A 1 107 ? 9.783 -2.032 12.472 1.00 76.12 107 LEU A N 1
ATOM 840 C CA . LEU A 1 107 ? 9.576 -0.798 11.723 1.00 76.12 107 LEU A CA 1
ATOM 841 C C . LEU A 1 107 ? 8.324 -0.113 12.253 1.00 76.12 107 LEU A C 1
ATOM 843 O O . LEU A 1 107 ? 7.305 -0.766 12.500 1.00 76.12 107 LEU A O 1
ATOM 847 N N . SER A 1 108 ? 8.413 1.206 12.413 1.00 86.44 108 SER A N 1
ATOM 848 C CA . SER A 1 108 ? 7.225 2.007 12.668 1.00 86.44 108 SER A CA 1
ATOM 849 C C . SER A 1 108 ? 6.273 1.907 11.476 1.00 86.44 108 SER A C 1
ATOM 851 O O . SER A 1 108 ? 6.688 1.626 10.346 1.00 86.44 108 SER A O 1
ATOM 853 N N . LEU A 1 109 ? 4.990 2.170 11.715 1.00 91.31 109 LEU A N 1
ATOM 854 C CA . LEU A 1 109 ? 3.992 2.206 10.650 1.00 91.31 109 LEU A CA 1
ATOM 855 C C . LEU A 1 109 ? 4.392 3.155 9.509 1.00 91.31 109 LEU A C 1
ATOM 857 O O . LEU A 1 109 ? 4.221 2.830 8.339 1.00 91.31 109 LEU A O 1
ATOM 861 N N . GLU A 1 110 ? 4.936 4.322 9.841 1.00 89.12 110 GLU A N 1
ATOM 862 C CA . GLU A 1 110 ? 5.309 5.334 8.852 1.00 89.12 110 GLU A CA 1
ATOM 863 C C . GLU A 1 110 ? 6.523 4.905 8.024 1.00 89.12 110 GLU A C 1
ATOM 865 O O . GLU A 1 110 ? 6.480 5.034 6.803 1.00 89.12 110 GLU A O 1
ATOM 870 N N . ASP A 1 111 ? 7.541 4.299 8.646 1.00 87.75 111 ASP A N 1
ATOM 871 C CA . ASP A 1 111 ? 8.698 3.753 7.919 1.00 87.75 111 ASP A CA 1
ATOM 872 C C . ASP A 1 111 ? 8.294 2.607 6.978 1.00 87.75 111 ASP A C 1
ATOM 874 O O . ASP A 1 111 ? 8.882 2.428 5.911 1.00 87.75 111 ASP A O 1
ATOM 878 N N . PHE A 1 112 ? 7.283 1.822 7.366 1.00 89.12 112 PHE A N 1
ATOM 879 C CA . PHE A 1 112 ? 6.757 0.738 6.541 1.00 89.12 112 PHE A CA 1
ATOM 880 C C . PHE A 1 112 ? 5.947 1.250 5.338 1.00 89.12 112 PHE A C 1
ATOM 882 O O . PHE A 1 112 ? 6.034 0.675 4.249 1.00 89.12 112 PHE A O 1
ATOM 889 N N . LEU A 1 113 ? 5.152 2.309 5.523 1.00 87.69 113 LEU A N 1
ATOM 890 C CA . LEU A 1 113 ? 4.325 2.903 4.466 1.00 87.69 113 LEU A CA 1
ATOM 891 C C . LEU A 1 113 ? 5.140 3.769 3.499 1.00 87.69 113 LEU A C 1
ATOM 893 O O . LEU A 1 113 ? 4.879 3.757 2.295 1.00 87.69 113 LEU A O 1
ATOM 897 N N . TYR A 1 114 ? 6.141 4.485 4.012 1.00 86.00 114 TYR A N 1
ATOM 898 C CA . TYR A 1 114 ? 6.962 5.428 3.251 1.00 86.00 114 TYR A CA 1
ATOM 899 C C . TYR A 1 114 ? 8.451 5.072 3.331 1.00 86.00 114 TYR A C 1
ATOM 901 O O . TYR A 1 114 ? 9.268 5.874 3.793 1.00 86.00 114 TYR A O 1
ATOM 909 N N . PRO A 1 115 ? 8.836 3.867 2.873 1.00 87.00 115 PRO A N 1
ATOM 910 C CA . PRO A 1 115 ? 10.221 3.439 2.927 1.00 87.00 115 PRO A CA 1
ATOM 911 C C . PRO A 1 115 ? 11.106 4.282 1.995 1.00 87.00 115 PRO A C 1
ATOM 913 O O . PRO A 1 115 ? 10.623 4.889 1.025 1.00 87.00 115 PRO A O 1
ATOM 916 N N . PRO A 1 116 ? 12.436 4.259 2.206 1.00 86.81 116 PRO A N 1
ATOM 917 C CA . PRO A 1 116 ? 13.386 4.836 1.266 1.00 86.81 116 PRO A CA 1
ATOM 918 C C . PRO A 1 116 ? 13.104 4.353 -0.158 1.00 86.81 116 PRO A C 1
ATOM 920 O O . PRO A 1 116 ? 13.049 3.149 -0.420 1.00 86.81 116 PRO A O 1
ATOM 923 N N . THR A 1 117 ? 12.909 5.310 -1.062 1.00 86.81 117 THR A N 1
ATOM 924 C CA . THR A 1 117 ? 12.448 5.055 -2.426 1.00 86.81 117 THR A CA 1
ATOM 925 C C . THR A 1 117 ? 13.552 5.362 -3.435 1.00 86.81 117 THR A C 1
ATOM 927 O O . THR A 1 117 ? 14.184 6.417 -3.373 1.00 86.81 117 THR A O 1
ATOM 930 N N . PHE A 1 118 ? 13.778 4.446 -4.373 1.00 88.62 118 PHE A N 1
ATOM 931 C CA . PHE A 1 118 ? 14.701 4.610 -5.491 1.00 88.62 118 PHE A CA 1
ATOM 932 C C . PHE A 1 118 ? 13.933 4.607 -6.805 1.00 88.62 118 PHE A C 1
ATOM 934 O O . PHE A 1 118 ? 13.078 3.754 -7.024 1.00 88.62 118 PHE A O 1
ATOM 941 N N . TYR A 1 119 ? 14.287 5.528 -7.690 1.00 88.62 119 TYR A N 1
ATOM 942 C CA . TYR A 1 119 ? 13.686 5.651 -9.009 1.00 88.62 119 TYR A CA 1
ATOM 943 C C . TYR A 1 119 ? 14.669 5.121 -10.042 1.00 88.62 119 TYR A C 1
ATOM 945 O O . TYR A 1 119 ? 15.861 5.453 -10.026 1.00 88.62 119 TYR A O 1
ATOM 953 N N . LEU A 1 120 ? 14.174 4.253 -10.909 1.00 89.81 120 LEU A N 1
ATOM 954 C CA . LEU A 1 120 ? 14.950 3.569 -11.925 1.00 89.81 120 LEU A CA 1
ATOM 955 C C . LEU A 1 120 ? 14.183 3.626 -13.237 1.00 89.81 120 LEU A C 1
ATOM 957 O O . LEU A 1 120 ? 12.962 3.538 -13.254 1.00 89.81 120 LEU A O 1
ATOM 961 N N . GLN A 1 121 ? 14.906 3.726 -14.339 1.00 88.50 121 GLN A N 1
ATOM 962 C CA . GLN A 1 121 ? 14.347 3.641 -15.677 1.00 88.50 121 GLN A CA 1
ATOM 963 C C . GLN A 1 121 ? 14.920 2.411 -16.366 1.00 88.50 121 GLN A C 1
ATOM 965 O O . GLN A 1 121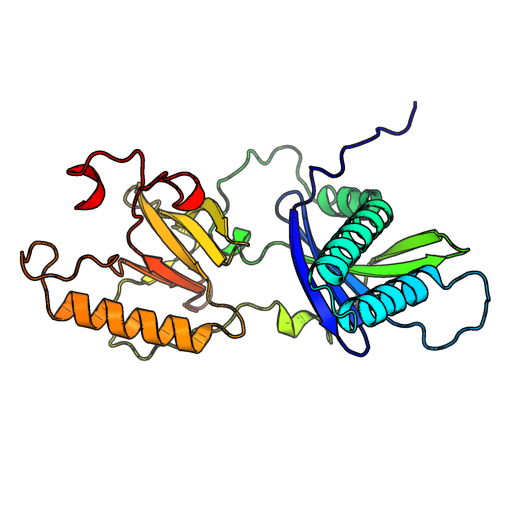 ? 16.135 2.181 -16.326 1.00 88.50 121 GLN A O 1
ATOM 970 N N . LEU A 1 122 ? 14.047 1.617 -16.979 1.00 87.62 122 LEU A N 1
ATOM 971 C CA . LEU A 1 122 ? 14.453 0.513 -17.832 1.00 87.62 122 LEU A CA 1
ATOM 972 C C . LEU A 1 122 ? 14.812 1.051 -19.215 1.00 87.62 122 LEU A C 1
ATOM 974 O O . LEU A 1 122 ? 14.019 1.727 -19.865 1.00 87.62 122 LEU A O 1
ATOM 978 N N . HIS A 1 123 ? 16.021 0.724 -19.655 1.00 84.50 123 HIS A N 1
ATOM 979 C CA . HIS A 1 123 ? 16.552 1.062 -20.969 1.00 84.50 123 HIS A CA 1
ATOM 980 C C . HIS A 1 123 ? 16.925 -0.209 -21.717 1.00 84.50 123 HIS A C 1
ATOM 982 O O . HIS A 1 123 ? 17.434 -1.160 -21.121 1.00 84.50 123 HIS A O 1
ATOM 988 N N . SER A 1 124 ? 16.717 -0.206 -23.031 1.00 83.44 124 SER A N 1
ATOM 989 C CA . SER A 1 124 ? 17.343 -1.189 -23.910 1.00 83.44 124 SER A CA 1
ATOM 990 C C . SER A 1 124 ? 18.737 -0.683 -24.270 1.00 83.44 124 SER A C 1
ATOM 992 O O . SER A 1 124 ? 18.884 0.443 -24.738 1.00 83.44 124 SER A O 1
ATOM 994 N N . VAL A 1 125 ? 19.758 -1.499 -24.017 1.00 80.06 125 VAL A N 1
ATOM 995 C CA . VAL A 1 125 ? 21.130 -1.252 -24.458 1.00 80.06 125 VAL A CA 1
ATOM 996 C C . VAL A 1 125 ? 21.626 -2.488 -25.194 1.00 80.06 125 VAL A C 1
ATOM 998 O O . VAL A 1 125 ? 21.835 -3.542 -24.583 1.00 80.06 125 VAL A O 1
ATOM 1001 N N . LYS A 1 126 ? 21.857 -2.362 -26.504 1.00 79.38 126 LYS A N 1
ATOM 1002 C CA . LYS A 1 126 ? 22.295 -3.457 -27.389 1.00 79.38 126 LYS A CA 1
ATOM 1003 C C . LYS A 1 126 ? 21.387 -4.693 -27.299 1.00 79.38 126 LYS A C 1
ATOM 1005 O O . LYS A 1 126 ? 21.884 -5.821 -27.254 1.00 79.38 126 LYS A O 1
ATOM 1010 N N . GLY A 1 127 ? 20.076 -4.477 -27.219 1.00 74.62 127 GLY A N 1
ATOM 1011 C CA . GLY A 1 127 ? 19.074 -5.543 -27.127 1.00 74.62 127 GLY A CA 1
ATOM 1012 C C . GLY A 1 127 ? 18.996 -6.222 -25.757 1.00 74.62 127 GLY A C 1
ATOM 1013 O O . GLY A 1 127 ? 18.407 -7.294 -25.635 1.00 74.62 127 GLY A O 1
ATOM 1014 N N . THR A 1 128 ? 19.596 -5.627 -24.723 1.00 80.56 128 THR A N 1
ATOM 1015 C CA . THR A 1 128 ? 19.490 -6.096 -23.333 1.00 80.56 128 THR A CA 1
ATOM 1016 C C . THR A 1 128 ? 18.857 -5.028 -22.458 1.00 80.56 128 THR A C 1
ATOM 1018 O O . THR A 1 128 ? 19.190 -3.853 -22.587 1.00 80.56 128 THR A O 1
ATOM 1021 N N . LEU A 1 129 ? 17.962 -5.429 -21.556 1.00 85.31 129 LEU A N 1
ATOM 1022 C CA . LEU A 1 129 ? 17.366 -4.510 -20.590 1.00 85.31 129 LEU A CA 1
ATOM 1023 C C . LEU A 1 129 ? 18.353 -4.196 -19.469 1.00 85.31 129 LEU A C 1
ATOM 1025 O O . LEU A 1 129 ? 18.981 -5.095 -18.908 1.00 85.31 129 LEU A O 1
ATOM 1029 N N . GLN A 1 130 ? 18.463 -2.918 -19.128 1.00 86.12 130 GLN A N 1
ATOM 1030 C CA . GLN A 1 130 ? 19.264 -2.434 -18.011 1.00 86.12 130 GLN A CA 1
ATOM 1031 C C . GLN A 1 130 ? 18.482 -1.383 -17.229 1.00 86.12 130 GLN A C 1
ATOM 1033 O O . GLN A 1 130 ? 17.814 -0.533 -17.813 1.00 86.12 130 GLN A O 1
ATOM 1038 N N . ALA A 1 131 ? 18.592 -1.423 -15.902 1.00 87.94 131 ALA A N 1
ATOM 1039 C CA . ALA A 1 131 ? 18.014 -0.411 -15.026 1.00 87.94 131 ALA A CA 1
ATOM 1040 C C . ALA A 1 131 ? 19.045 0.672 -14.696 1.00 87.94 131 ALA A C 1
ATOM 1042 O O . ALA A 1 131 ? 20.103 0.382 -14.128 1.00 87.94 131 ALA A O 1
ATOM 1043 N N . VAL A 1 132 ? 18.713 1.922 -15.009 1.00 87.12 132 VAL A N 1
ATOM 1044 C CA . VAL A 1 132 ? 19.534 3.100 -14.709 1.00 87.12 132 VAL A CA 1
ATOM 1045 C C . VAL A 1 132 ? 18.840 3.931 -13.641 1.00 87.12 132 VAL A C 1
ATOM 1047 O O . VAL A 1 132 ? 17.636 4.155 -13.708 1.00 87.12 132 VAL A O 1
ATOM 1050 N N . ARG A 1 133 ? 19.593 4.388 -12.638 1.00 86.88 133 ARG A N 1
ATOM 1051 C CA . ARG A 1 133 ? 19.056 5.252 -11.583 1.00 86.88 133 ARG A CA 1
ATOM 1052 C C . ARG A 1 133 ? 18.690 6.620 -12.145 1.00 86.88 133 ARG A C 1
ATOM 1054 O O . ARG A 1 133 ? 19.507 7.246 -12.813 1.00 86.88 133 ARG A O 1
ATOM 1061 N N . VAL A 1 134 ? 17.501 7.087 -11.791 1.00 85.88 134 VAL A N 1
ATOM 1062 C CA . VAL A 1 134 ? 17.032 8.437 -12.091 1.00 85.88 134 VAL A CA 1
ATOM 1063 C C . VAL A 1 134 ? 17.283 9.323 -10.874 1.00 85.88 134 VAL A C 1
ATOM 1065 O O . VAL A 1 134 ? 16.921 8.971 -9.750 1.00 85.88 134 VAL A O 1
ATOM 1068 N N . GLU A 1 135 ? 17.978 10.442 -11.086 1.00 80.06 135 GLU A N 1
ATOM 1069 C CA . GLU A 1 135 ? 18.294 11.408 -10.024 1.00 80.06 135 GLU A CA 1
ATOM 1070 C C . GLU A 1 135 ? 17.298 12.572 -9.973 1.00 80.06 135 GLU A C 1
ATOM 1072 O O . GLU A 1 135 ? 17.003 13.062 -8.884 1.00 80.06 135 GLU A O 1
ATOM 1077 N N . ASP A 1 136 ? 16.753 12.985 -11.121 1.00 76.94 136 ASP A N 1
ATOM 1078 C CA . ASP A 1 136 ? 15.706 14.004 -11.197 1.00 76.94 136 ASP A CA 1
ATOM 1079 C C . ASP A 1 136 ? 14.328 13.339 -11.214 1.00 76.94 136 ASP A C 1
ATOM 1081 O O . ASP A 1 136 ? 13.928 12.719 -12.194 1.00 76.94 136 ASP A O 1
ATOM 1085 N N . VAL A 1 137 ? 13.628 13.429 -10.085 1.00 71.19 137 VAL A N 1
ATOM 1086 C CA . VAL A 1 137 ? 12.345 12.748 -9.840 1.00 71.19 137 VAL A CA 1
ATOM 1087 C C . VAL A 1 137 ? 11.198 13.740 -9.660 1.00 71.19 137 VAL A C 1
ATOM 1089 O O . VAL A 1 137 ? 10.114 13.369 -9.214 1.00 71.19 137 VAL A O 1
ATOM 1092 N N . SER A 1 138 ? 11.442 15.010 -9.996 1.00 65.75 138 SER A N 1
ATOM 1093 C CA . SER A 1 138 ? 10.544 16.142 -9.745 1.00 65.75 138 SER A CA 1
ATOM 1094 C C . SER A 1 138 ? 9.158 15.963 -10.372 1.00 65.75 138 SER A C 1
ATOM 1096 O O . SER A 1 138 ? 8.165 16.414 -9.807 1.00 65.75 138 SER A O 1
ATOM 1098 N N . GLU A 1 139 ? 9.088 15.289 -11.521 1.00 59.28 139 GLU A N 1
ATOM 1099 C CA . GLU A 1 139 ? 7.842 15.038 -12.255 1.00 59.28 139 GLU A CA 1
ATOM 1100 C C . GLU A 1 139 ? 7.101 13.779 -11.766 1.00 59.28 139 GLU A C 1
ATOM 1102 O O . GLU A 1 139 ? 5.888 13.684 -11.927 1.00 59.28 139 GLU A O 1
ATOM 1107 N N . ILE A 1 140 ? 7.801 12.848 -11.106 1.00 59.97 140 ILE A N 1
ATOM 1108 C CA . ILE A 1 140 ? 7.302 11.494 -10.792 1.00 59.97 140 ILE A CA 1
ATOM 1109 C C . ILE A 1 140 ? 6.918 11.355 -9.309 1.00 59.97 140 ILE A C 1
ATOM 1111 O O . ILE A 1 140 ? 6.004 10.614 -8.957 1.00 59.97 140 ILE A O 1
ATOM 1115 N N . ALA A 1 141 ? 7.577 12.097 -8.413 1.00 60.06 141 ALA A N 1
ATOM 1116 C CA . ALA A 1 141 ? 7.434 11.921 -6.965 1.00 60.06 141 ALA A CA 1
ATOM 1117 C C . ALA A 1 141 ? 5.998 12.132 -6.432 1.00 60.06 141 ALA A C 1
ATOM 1119 O O . ALA A 1 141 ? 5.622 11.531 -5.427 1.00 60.06 141 ALA A O 1
ATOM 1120 N N . SER A 1 142 ? 5.175 12.927 -7.125 1.00 55.06 142 SER A N 1
ATOM 1121 C CA . SER A 1 142 ? 3.887 13.407 -6.599 1.00 55.06 142 SER A CA 1
ATOM 1122 C C . SER A 1 142 ? 2.822 12.323 -6.358 1.00 55.06 142 SER A C 1
ATOM 1124 O O . SER A 1 142 ? 1.972 12.486 -5.480 1.00 55.06 142 SER A O 1
ATOM 1126 N N . MET A 1 143 ? 2.857 11.202 -7.090 1.00 56.41 143 MET A N 1
ATOM 1127 C CA . MET A 1 143 ? 1.829 10.151 -6.989 1.00 56.41 143 MET A CA 1
ATOM 1128 C C . MET A 1 143 ? 2.036 9.183 -5.819 1.00 56.41 143 MET A C 1
ATOM 1130 O O . MET A 1 143 ? 1.130 8.425 -5.470 1.00 56.41 143 MET A O 1
ATOM 1134 N N . LEU A 1 144 ? 3.220 9.192 -5.207 1.00 62.03 144 LEU A N 1
ATOM 1135 C CA . LEU A 1 144 ? 3.620 8.232 -4.171 1.00 62.03 144 LEU A CA 1
ATOM 1136 C C . LEU A 1 144 ? 3.949 8.900 -2.833 1.00 62.03 144 LEU A C 1
ATOM 1138 O O . LEU A 1 144 ? 4.449 8.231 -1.917 1.00 62.03 144 LEU A O 1
ATOM 1142 N N . ASP A 1 145 ? 3.652 10.197 -2.748 1.00 66.31 145 ASP A N 1
ATOM 1143 C CA . ASP A 1 145 ? 3.696 10.995 -1.535 1.00 66.31 145 ASP A CA 1
ATOM 1144 C C . ASP A 1 145 ? 2.567 10.603 -0.562 1.00 66.31 145 ASP A C 1
ATOM 1146 O O . ASP A 1 145 ? 1.513 10.109 -0.982 1.00 66.31 145 ASP A O 1
ATOM 1150 N N . PRO A 1 146 ? 2.763 10.825 0.752 1.00 70.81 146 PRO A N 1
ATOM 1151 C CA . PRO A 1 146 ? 1.742 10.585 1.762 1.00 70.81 146 PRO A CA 1
ATOM 1152 C C . PRO A 1 146 ? 0.431 11.305 1.453 1.00 70.81 146 PRO A C 1
ATOM 1154 O O . PRO A 1 146 ? 0.388 12.530 1.339 1.00 70.81 146 PRO A O 1
ATOM 1157 N N . VAL A 1 147 ? -0.671 10.557 1.413 1.00 77.44 147 VAL A N 1
ATOM 1158 C CA . VAL A 1 147 ? -1.994 11.146 1.197 1.00 77.44 147 VAL A CA 1
ATOM 1159 C C . VAL A 1 147 ? -2.466 11.855 2.456 1.00 77.44 147 VAL A C 1
ATOM 1161 O O . VAL A 1 147 ? -2.447 11.311 3.563 1.00 77.44 147 VAL A O 1
ATOM 1164 N N . HIS A 1 148 ? -2.900 13.102 2.296 1.00 76.94 148 HIS A N 1
ATOM 1165 C CA . HIS A 1 148 ? -3.432 13.900 3.391 1.00 76.94 148 HIS A CA 1
ATOM 1166 C C . HIS A 1 148 ? -4.908 13.570 3.620 1.00 76.94 148 HIS A C 1
ATOM 1168 O O . HIS A 1 148 ? -5.796 14.128 2.971 1.00 76.94 148 HIS A O 1
ATOM 1174 N N . LEU A 1 149 ? -5.195 12.692 4.583 1.00 82.38 149 LEU A N 1
ATOM 1175 C CA . LEU A 1 149 ? -6.572 12.441 4.986 1.00 82.38 149 LEU A CA 1
ATOM 1176 C C . LEU A 1 149 ? -7.070 13.565 5.905 1.00 82.38 149 LEU A C 1
ATOM 1178 O O . LEU A 1 149 ? -6.796 13.585 7.102 1.00 82.38 149 LEU A O 1
ATOM 1182 N N . THR A 1 150 ? -7.828 14.510 5.352 1.00 82.25 150 THR A N 1
ATOM 1183 C CA . THR A 1 150 ? -8.541 15.516 6.155 1.00 82.25 150 THR A CA 1
ATOM 1184 C C . THR A 1 150 ? -9.884 14.960 6.610 1.00 82.25 150 THR A C 1
ATOM 1186 O O . THR A 1 150 ? -10.753 14.688 5.776 1.00 82.25 150 THR A O 1
ATOM 1189 N N . VAL A 1 151 ? -10.063 14.806 7.920 1.00 79.88 151 VAL A N 1
ATOM 1190 C CA . VAL A 1 151 ? -11.322 14.352 8.515 1.00 79.88 151 VAL A CA 1
ATOM 1191 C C . VAL A 1 151 ? -11.856 15.451 9.426 1.00 79.88 151 VAL A C 1
ATOM 1193 O O . VAL A 1 151 ? -11.182 15.862 10.367 1.00 79.88 151 VAL A O 1
ATOM 1196 N N . ASP A 1 152 ? -13.070 15.921 9.149 1.00 78.62 152 ASP A N 1
ATOM 1197 C CA . ASP A 1 152 ? -13.746 16.925 9.973 1.00 78.62 152 ASP A CA 1
ATOM 1198 C C . ASP A 1 152 ? -14.339 16.253 11.222 1.00 78.62 152 ASP A C 1
ATOM 1200 O O . ASP A 1 152 ? -15.517 15.885 11.272 1.00 78.62 152 ASP A O 1
ATOM 1204 N N . LEU A 1 153 ? -13.492 16.031 12.228 1.00 77.12 153 LEU A N 1
ATOM 1205 C CA . LEU A 1 153 ? -13.881 15.460 13.517 1.00 77.12 153 LEU A CA 1
ATOM 1206 C C . LEU A 1 153 ? -13.833 16.519 14.616 1.00 77.1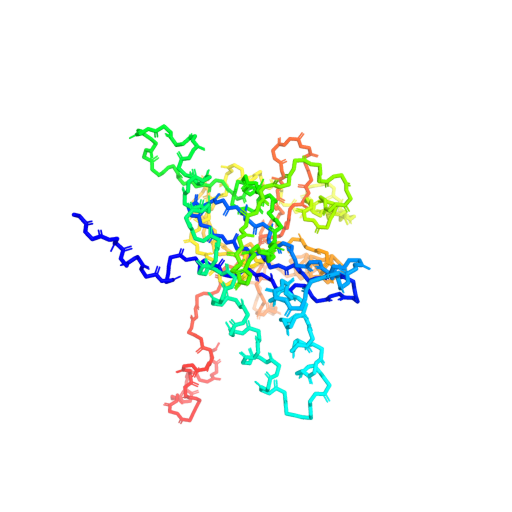2 153 LEU A C 1
ATOM 1208 O O . LEU A 1 153 ? -12.976 17.402 14.618 1.00 77.12 153 LEU A O 1
ATOM 1212 N N . GLU A 1 154 ? -14.734 16.402 15.592 1.00 76.38 154 GLU A N 1
ATOM 1213 C CA . GLU A 1 154 ? -14.598 17.185 16.815 1.00 76.38 154 GLU A CA 1
ATOM 1214 C C . GLU A 1 154 ? -13.332 16.738 17.568 1.00 76.38 154 GLU A C 1
ATOM 1216 O O . GLU A 1 154 ? -13.090 15.526 17.676 1.00 76.38 154 GLU A O 1
ATOM 1221 N N . PRO A 1 155 ? -12.526 17.676 18.103 1.00 70.31 155 PRO A N 1
ATOM 1222 C CA . PRO A 1 155 ? -11.316 17.338 18.841 1.00 70.31 155 PRO A CA 1
ATOM 1223 C C . PRO A 1 155 ? -11.599 16.342 19.971 1.00 70.31 155 PRO A C 1
ATOM 1225 O O . PRO A 1 155 ? -12.450 16.586 20.825 1.00 70.31 155 PRO A O 1
ATOM 1228 N N . GLY A 1 156 ? -10.871 15.224 19.983 1.00 70.00 156 GLY A N 1
ATOM 1229 C CA . GLY A 1 156 ? -10.998 14.183 21.008 1.00 70.00 156 GLY A CA 1
ATOM 1230 C C . GLY A 1 156 ? -12.154 13.195 20.813 1.00 70.00 156 GLY A C 1
ATOM 1231 O O . GLY A 1 156 ? -12.312 12.310 21.650 1.00 70.00 156 GLY A O 1
ATOM 1232 N N . SER A 1 157 ? -12.935 13.299 19.730 1.00 80.81 157 SER A N 1
ATOM 1233 C CA . SER A 1 157 ? -13.994 12.320 19.418 1.00 80.81 157 SER A CA 1
ATOM 1234 C C . SER A 1 157 ? -13.447 10.945 19.016 1.00 80.81 157 SER A C 1
ATOM 1236 O O . SER A 1 157 ? -14.085 9.927 19.274 1.00 80.81 157 SER A O 1
ATOM 1238 N N . VAL A 1 158 ? -12.252 10.903 18.421 1.00 86.31 158 VAL A N 1
ATOM 1239 C CA . VAL A 1 158 ? -11.544 9.672 18.052 1.00 86.31 158 VAL A CA 1
ATOM 1240 C C . VAL A 1 158 ? -10.092 9.787 18.531 1.00 86.31 158 VAL A C 1
ATOM 1242 O O . VAL A 1 158 ? -9.481 10.835 18.315 1.00 86.31 158 VAL A O 1
ATOM 1245 N N . PRO A 1 159 ? -9.523 8.759 19.188 1.00 90.50 159 PRO A N 1
ATOM 1246 C CA . PRO A 1 159 ? -8.126 8.785 19.607 1.00 90.50 159 PRO A CA 1
ATOM 1247 C C . PRO A 1 159 ? -7.177 8.888 18.412 1.00 90.50 159 PRO A C 1
ATOM 1249 O O . PRO A 1 159 ? -7.316 8.143 17.444 1.00 90.50 159 PRO A O 1
ATOM 1252 N N . GLU A 1 160 ? -6.179 9.758 18.502 1.00 92.19 160 GLU A N 1
ATOM 1253 C CA . GLU A 1 160 ? -5.073 9.823 17.545 1.00 92.19 160 GLU A CA 1
ATOM 1254 C C . GLU A 1 160 ? -3.857 9.105 18.133 1.00 92.19 160 GLU A C 1
ATOM 1256 O O . GLU A 1 160 ? -3.449 9.386 19.262 1.00 92.19 160 GLU A O 1
ATOM 1261 N N . LEU A 1 161 ? -3.293 8.167 17.375 1.00 92.88 161 LEU A N 1
ATOM 1262 C CA . LEU A 1 161 ? -2.114 7.398 17.749 1.00 92.88 161 LEU A CA 1
ATOM 1263 C C . LEU A 1 161 ? -0.959 7.713 16.796 1.00 92.88 161 LEU A C 1
ATOM 1265 O O . LEU A 1 161 ? -1.111 7.545 15.584 1.00 92.88 161 LEU A O 1
ATOM 1269 N N . PRO A 1 162 ? 0.207 8.126 17.313 1.00 93.00 162 PRO A N 1
ATOM 1270 C CA . PRO A 1 162 ? 1.352 8.412 16.467 1.00 93.00 162 PRO A CA 1
ATOM 1271 C C . PRO A 1 162 ? 1.924 7.115 15.876 1.00 93.00 162 PRO A C 1
ATOM 1273 O O . PRO A 1 162 ? 2.005 6.084 16.544 1.00 93.00 162 PRO A O 1
ATOM 1276 N N . SER A 1 163 ? 2.374 7.180 14.625 1.00 92.69 163 SER A N 1
ATOM 1277 C CA . SER A 1 163 ? 2.918 6.062 13.840 1.00 92.69 163 SER A CA 1
ATOM 1278 C C . SER A 1 163 ? 4.049 5.300 14.538 1.00 92.69 163 SER A C 1
ATOM 1280 O O . SER A 1 163 ? 4.157 4.084 14.396 1.00 92.69 163 SER A O 1
ATOM 1282 N N . VAL A 1 164 ? 4.863 5.997 15.337 1.00 91.62 164 VAL A N 1
ATOM 1283 C CA . VAL A 1 164 ? 5.963 5.428 16.135 1.00 91.62 164 VAL A CA 1
ATOM 1284 C C . VAL A 1 164 ? 5.489 4.465 17.227 1.00 91.62 164 VAL A C 1
ATOM 1286 O O . VAL A 1 164 ? 6.249 3.607 17.668 1.00 91.62 164 VAL A O 1
ATOM 1289 N N . GLU A 1 165 ? 4.237 4.582 17.671 1.00 92.81 165 GLU A N 1
ATOM 1290 C CA . GLU A 1 165 ? 3.643 3.665 18.646 1.00 92.81 165 GLU A CA 1
ATOM 1291 C C . GLU A 1 165 ? 3.013 2.437 17.984 1.00 92.81 165 GLU A C 1
ATOM 1293 O O . GLU A 1 165 ? 2.582 1.524 18.689 1.00 92.81 165 GLU A O 1
ATOM 1298 N N . ILE A 1 166 ? 2.963 2.382 16.654 1.00 94.62 166 ILE A N 1
ATOM 1299 C CA . ILE A 1 166 ? 2.280 1.335 15.901 1.00 94.62 166 ILE A CA 1
ATOM 1300 C C . ILE A 1 166 ? 3.326 0.457 15.209 1.0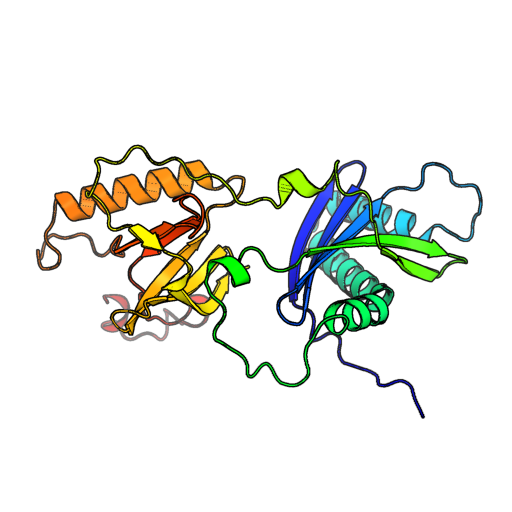0 94.62 166 ILE A C 1
ATOM 1302 O O . ILE A 1 166 ? 4.042 0.899 14.313 1.00 94.62 166 ILE A O 1
ATOM 1306 N N . GLU A 1 167 ? 3.394 -0.802 15.631 1.00 94.44 167 GLU A N 1
ATOM 1307 C CA . GLU A 1 167 ? 4.267 -1.833 15.071 1.00 94.44 167 GLU A CA 1
ATOM 1308 C C . GLU A 1 167 ? 3.515 -2.623 13.995 1.00 94.44 167 GLU A C 1
ATOM 1310 O O . GLU A 1 167 ? 2.438 -3.165 14.254 1.00 94.44 167 GLU A O 1
ATOM 1315 N N . VAL A 1 168 ? 4.085 -2.721 12.793 1.00 93.31 168 VAL A N 1
ATOM 1316 C CA . VAL A 1 168 ? 3.521 -3.550 11.718 1.00 93.31 168 VAL A CA 1
ATOM 1317 C C . VAL A 1 168 ? 3.849 -5.017 11.977 1.00 93.31 168 VAL A C 1
ATOM 1319 O O . VAL A 1 168 ? 5.011 -5.378 12.149 1.00 93.31 168 VAL A O 1
ATOM 1322 N N . MET A 1 169 ? 2.819 -5.864 12.009 1.00 92.12 169 MET A N 1
ATOM 1323 C CA . MET A 1 169 ? 2.964 -7.306 12.220 1.00 92.12 169 MET A CA 1
ATOM 1324 C C . MET A 1 169 ? 2.865 -8.097 10.919 1.00 92.12 169 MET A C 1
ATOM 1326 O O . MET A 1 169 ? 3.592 -9.068 10.740 1.00 92.12 169 MET A O 1
ATOM 1330 N N . GLU A 1 170 ? 1.928 -7.721 10.050 1.00 91.06 170 GLU A N 1
ATOM 1331 C CA . GLU A 1 170 ? 1.599 -8.466 8.835 1.00 91.06 170 GLU A CA 1
ATOM 1332 C C . GLU A 1 170 ? 0.983 -7.521 7.803 1.00 91.06 170 GLU A C 1
ATOM 1334 O O . GLU A 1 170 ? 0.158 -6.671 8.152 1.00 91.06 170 GLU A O 1
ATOM 1339 N N . ASP A 1 171 ? 1.365 -7.684 6.540 1.00 89.81 171 ASP A N 1
ATOM 1340 C CA . ASP A 1 171 ? 0.674 -7.057 5.419 1.00 89.81 171 ASP A CA 1
ATOM 1341 C C . ASP A 1 171 ? -0.452 -7.978 4.953 1.00 89.81 171 ASP A C 1
ATOM 1343 O O . ASP A 1 171 ? -0.207 -9.071 4.446 1.00 89.81 171 ASP A O 1
ATOM 1347 N N . LEU A 1 172 ? -1.695 -7.557 5.184 1.00 89.38 172 LEU A N 1
ATOM 1348 C CA . LEU A 1 172 ? -2.875 -8.342 4.830 1.00 89.38 172 LEU A CA 1
ATOM 1349 C C . LEU A 1 172 ? -3.320 -8.069 3.393 1.00 89.38 172 LEU A C 1
ATOM 1351 O O . LEU A 1 172 ? -4.003 -8.904 2.800 1.00 89.38 172 LEU A O 1
ATOM 1355 N N . PHE A 1 173 ? -2.993 -6.893 2.850 1.00 86.44 173 PHE A N 1
ATOM 1356 C CA . PHE A 1 173 ? -3.383 -6.507 1.502 1.00 86.44 173 PHE A CA 1
ATOM 1357 C C . PHE A 1 173 ? -2.565 -5.315 0.996 1.00 86.44 173 PHE A C 1
ATOM 1359 O O . PHE A 1 173 ? -2.923 -4.160 1.251 1.00 86.44 173 PHE A O 1
ATOM 1366 N N . MET A 1 174 ? -1.522 -5.602 0.210 1.00 82.56 174 MET A N 1
ATOM 1367 C CA . MET A 1 174 ? -0.785 -4.639 -0.624 1.00 82.56 174 MET A CA 1
ATOM 1368 C C . MET A 1 174 ? -0.430 -3.328 0.096 1.00 82.56 174 MET A C 1
ATOM 1370 O O . MET A 1 174 ? -0.634 -2.235 -0.444 1.00 82.56 174 MET A O 1
ATOM 1374 N N . ARG A 1 175 ? 0.028 -3.415 1.345 1.00 85.50 175 ARG A N 1
ATOM 1375 C CA . ARG A 1 175 ? 0.366 -2.298 2.242 1.00 85.50 175 ARG A CA 1
ATOM 1376 C C . ARG A 1 175 ? -0.782 -1.348 2.583 1.00 85.50 175 ARG A C 1
ATOM 1378 O O . ARG A 1 175 ? -0.584 -0.360 3.287 1.00 85.50 175 ARG A O 1
ATOM 1385 N N . GLN A 1 176 ? -1.988 -1.635 2.102 1.00 88.44 176 GLN A N 1
ATOM 1386 C CA . GLN A 1 176 ? -3.191 -0.847 2.345 1.00 88.44 176 GLN A CA 1
ATOM 1387 C C . GLN A 1 176 ? -3.920 -1.325 3.591 1.00 88.44 176 GLN A C 1
ATOM 1389 O O . GLN A 1 176 ? -4.480 -0.501 4.309 1.00 88.44 176 GLN A O 1
ATOM 1394 N N . ILE A 1 177 ? -3.909 -2.633 3.851 1.00 92.38 177 ILE A N 1
ATOM 1395 C CA . ILE A 1 177 ? -4.520 -3.234 5.033 1.00 92.38 177 ILE A CA 1
ATOM 1396 C C . ILE A 1 177 ? -3.430 -3.974 5.792 1.00 92.38 177 ILE A C 1
ATOM 1398 O O . ILE A 1 177 ? -2.867 -4.942 5.293 1.00 92.38 177 ILE A O 1
ATOM 1402 N N . LEU A 1 178 ? -3.131 -3.518 7.002 1.00 94.56 178 LEU A N 1
ATOM 1403 C CA . LEU A 1 178 ? -2.052 -4.059 7.820 1.00 94.56 178 LEU A CA 1
ATOM 1404 C C . LEU A 1 178 ? -2.611 -4.597 9.125 1.00 94.56 178 LEU A C 1
ATOM 1406 O O . LEU A 1 178 ? -3.442 -3.959 9.768 1.00 94.56 178 LEU A O 1
ATOM 1410 N N . LYS A 1 179 ? -2.099 -5.737 9.572 1.00 95.31 179 LYS A N 1
ATOM 1411 C CA . LYS A 1 179 ? -2.223 -6.137 10.968 1.00 95.31 179 LYS A CA 1
ATOM 1412 C C . LYS A 1 179 ? -1.141 -5.419 11.751 1.00 95.31 179 LYS A C 1
ATOM 1414 O O . LYS A 1 179 ? 0.045 -5.543 11.440 1.00 95.31 179 LYS A O 1
ATOM 1419 N N . VAL A 1 180 ? -1.540 -4.680 12.772 1.00 96.25 180 VAL A N 1
ATOM 1420 C CA . VAL A 1 180 ? -0.619 -3.867 13.563 1.00 96.25 180 VAL A CA 1
ATOM 1421 C C . VAL A 1 180 ? -0.825 -4.095 15.050 1.00 96.25 180 VAL A C 1
ATOM 1423 O O . VAL A 1 180 ? -1.866 -4.583 15.496 1.00 96.25 180 VAL A O 1
ATOM 1426 N N . LYS A 1 181 ? 0.188 -3.732 15.827 1.00 95.75 181 LYS A N 1
ATOM 1427 C CA . LYS A 1 181 ? 0.177 -3.784 17.280 1.00 95.75 181 LYS A CA 1
ATOM 1428 C C . LYS A 1 181 ? 0.495 -2.415 17.853 1.00 95.75 181 LYS A C 1
ATOM 1430 O O . LYS A 1 181 ? 1.509 -1.808 17.525 1.00 95.75 181 LYS A O 1
ATOM 1435 N N . ILE A 1 182 ? -0.353 -1.953 18.759 1.00 94.94 182 ILE A N 1
ATOM 1436 C CA . ILE A 1 182 ? -0.128 -0.720 19.502 1.00 94.94 182 ILE A CA 1
ATOM 1437 C C . ILE A 1 182 ? 0.860 -1.022 20.633 1.00 94.94 182 ILE A C 1
ATOM 1439 O O . ILE A 1 182 ? 0.595 -1.828 21.524 1.00 94.94 182 ILE A O 1
ATOM 1443 N N . SER A 1 183 ? 2.016 -0.370 20.609 1.00 91.62 183 SER A N 1
ATOM 1444 C CA . SER A 1 183 ? 3.135 -0.624 21.520 1.00 91.62 183 SER A CA 1
ATOM 1445 C C . SER A 1 183 ? 2.809 -0.280 22.974 1.00 91.62 183 SER A C 1
ATOM 1447 O O . SER A 1 183 ? 3.308 -0.931 23.891 1.00 91.62 183 SER A O 1
ATOM 1449 N N . THR A 1 184 ? 1.957 0.722 23.204 1.00 89.56 184 THR A N 1
ATOM 1450 C CA . THR A 1 184 ? 1.644 1.235 24.547 1.00 89.56 184 THR A CA 1
ATOM 1451 C C . THR A 1 184 ? 0.761 0.300 25.370 1.00 89.56 184 THR A C 1
ATOM 1453 O O . THR A 1 184 ? 0.908 0.241 26.590 1.00 89.56 184 THR A O 1
ATOM 1456 N N . ASN A 1 185 ? -0.135 -0.454 24.729 1.00 91.94 185 ASN A N 1
ATOM 1457 C CA . ASN A 1 185 ? -1.083 -1.346 25.405 1.00 91.94 185 ASN A CA 1
ATOM 1458 C C . ASN A 1 185 ? -1.046 -2.800 24.891 1.00 91.94 185 ASN A C 1
ATOM 1460 O O . ASN A 1 185 ? -1.732 -3.663 25.437 1.00 91.94 185 ASN A O 1
ATOM 1464 N N . GLY A 1 186 ? -0.245 -3.087 23.862 1.00 93.75 186 GLY A N 1
ATOM 1465 C CA . GLY A 1 186 ? -0.127 -4.399 23.231 1.00 93.75 186 GLY A CA 1
ATOM 1466 C C . GLY A 1 186 ? -1.342 -4.823 22.400 1.00 93.75 186 GLY A C 1
ATOM 1467 O O . GLY A 1 186 ? -1.397 -5.983 21.993 1.00 93.75 186 GLY A O 1
ATOM 1468 N N . GLN A 1 187 ? -2.308 -3.931 22.167 1.00 95.38 187 GLN A N 1
ATOM 1469 C CA . GLN A 1 187 ? -3.533 -4.226 21.431 1.00 95.38 187 GLN A CA 1
ATOM 1470 C C . GLN A 1 187 ? -3.227 -4.483 19.954 1.00 95.38 187 GLN A C 1
ATOM 1472 O O . GLN A 1 187 ? -2.557 -3.680 19.310 1.00 95.38 187 GLN A O 1
ATOM 1477 N N . VAL A 1 188 ? -3.746 -5.593 19.426 1.00 96.19 188 VAL A N 1
ATOM 1478 C CA . VAL A 1 188 ? -3.679 -5.928 17.998 1.00 96.19 188 VAL A CA 1
ATOM 1479 C C . VAL A 1 188 ? -4.916 -5.381 17.294 1.00 96.19 188 VAL A C 1
ATOM 1481 O O . VAL A 1 188 ? -6.038 -5.548 17.777 1.00 96.19 188 VAL A O 1
ATOM 1484 N N . CYS A 1 189 ? -4.707 -4.726 16.160 1.00 96.75 189 CYS A N 1
ATOM 1485 C CA . CYS A 1 189 ? -5.744 -4.085 15.363 1.00 96.75 189 CYS A CA 1
ATOM 1486 C C . CYS A 1 189 ? -5.426 -4.168 13.864 1.00 96.75 189 CYS A C 1
ATOM 1488 O O . CYS A 1 189 ? -4.349 -4.611 13.459 1.00 96.75 189 CYS A O 1
ATOM 1490 N N . VAL A 1 190 ? -6.393 -3.769 13.041 1.00 97.06 190 VAL A N 1
ATOM 1491 C CA . VAL A 1 190 ? -6.204 -3.561 11.604 1.00 97.06 190 VAL A CA 1
ATOM 1492 C C . VAL A 1 190 ? -5.953 -2.084 11.367 1.00 97.06 190 VAL A C 1
ATOM 1494 O O . VAL A 1 190 ? -6.709 -1.242 11.842 1.00 97.06 190 VAL A O 1
ATOM 1497 N N . PHE A 1 191 ? -4.916 -1.767 10.611 1.00 96.50 191 PHE A N 1
ATOM 1498 C CA . PHE A 1 191 ? -4.703 -0.447 10.050 1.00 96.50 191 PHE A CA 1
ATOM 1499 C C . PHE A 1 191 ? -5.144 -0.434 8.587 1.00 96.50 191 PHE A C 1
ATOM 1501 O O . PHE A 1 191 ? -4.744 -1.307 7.817 1.00 96.50 191 PHE A O 1
ATOM 1508 N N . LYS A 1 192 ? -5.935 0.570 8.200 1.00 95.69 192 LYS A N 1
ATOM 1509 C CA . LYS A 1 192 ? -6.284 0.841 6.801 1.00 95.69 192 LYS A CA 1
ATOM 1510 C C . LYS A 1 192 ? -5.656 2.155 6.359 1.00 95.69 192 LYS A C 1
ATOM 1512 O O . LYS A 1 192 ? -5.969 3.206 6.922 1.00 95.69 192 LYS A O 1
ATOM 1517 N N . SER A 1 193 ? -4.788 2.087 5.357 1.00 92.56 193 SER A N 1
ATOM 1518 C CA . SER A 1 193 ? -4.047 3.225 4.818 1.00 92.56 193 SER A CA 1
ATOM 1519 C C . SER A 1 193 ? -4.937 4.154 3.990 1.00 92.56 193 SER A C 1
ATOM 1521 O O . SER A 1 193 ? -5.757 3.706 3.182 1.00 92.56 193 SER A O 1
ATOM 1523 N N . ALA A 1 194 ? -4.736 5.459 4.159 1.00 90.69 194 ALA A N 1
ATOM 1524 C CA . ALA A 1 194 ? -5.216 6.457 3.218 1.00 90.69 194 ALA A CA 1
ATOM 1525 C C . ALA A 1 194 ? -4.323 6.443 1.969 1.00 90.69 194 ALA A C 1
ATOM 1527 O O . ALA A 1 194 ? -3.109 6.616 2.054 1.00 90.69 194 ALA A O 1
ATOM 1528 N N . THR A 1 195 ? -4.933 6.245 0.805 1.00 84.75 195 THR A N 1
ATOM 1529 C CA . THR A 1 195 ? -4.257 6.208 -0.495 1.00 84.75 195 THR A CA 1
ATOM 1530 C C . THR A 1 195 ? -5.044 7.013 -1.520 1.00 84.75 195 THR A C 1
ATOM 1532 O O . THR A 1 195 ? -6.227 7.292 -1.325 1.00 84.75 195 THR A O 1
ATOM 1535 N N . TYR A 1 196 ? -4.388 7.384 -2.620 1.00 78.88 196 TYR A N 1
ATOM 1536 C CA . TYR A 1 196 ? -5.043 8.128 -3.686 1.00 78.88 196 TYR A CA 1
ATOM 1537 C C . TYR A 1 196 ? -6.197 7.300 -4.257 1.00 78.88 196 TYR A C 1
ATOM 1539 O O . TYR A 1 196 ? -6.001 6.166 -4.697 1.00 78.88 196 TYR A O 1
ATOM 1547 N N . GLY A 1 197 ? -7.399 7.870 -4.240 1.00 81.12 197 GLY A N 1
ATOM 1548 C CA . GLY A 1 197 ? -8.621 7.248 -4.743 1.00 81.12 197 GLY A CA 1
ATOM 1549 C C . GLY A 1 197 ? -9.467 6.531 -3.687 1.00 81.12 197 GLY A C 1
ATOM 1550 O O . GLY A 1 197 ? -10.587 6.135 -4.011 1.00 81.12 197 GLY A O 1
ATOM 1551 N N . ASN A 1 198 ? -8.995 6.378 -2.441 1.00 86.69 198 ASN A N 1
ATOM 1552 C CA . ASN A 1 198 ? -9.782 5.768 -1.358 1.00 86.69 198 ASN A CA 1
ATOM 1553 C C . ASN A 1 198 ? -10.204 6.755 -0.254 1.00 86.69 198 ASN A C 1
ATOM 1555 O O . ASN A 1 198 ? -10.887 6.360 0.692 1.00 86.69 198 ASN A O 1
ATOM 1559 N N . GLU A 1 199 ? -9.845 8.033 -0.360 1.00 88.75 199 GLU A N 1
ATOM 1560 C CA . GLU A 1 199 ? -9.976 9.006 0.725 1.00 88.75 199 GLU A CA 1
ATOM 1561 C C . GLU A 1 199 ? -11.436 9.208 1.134 1.00 88.75 199 GLU A C 1
ATOM 1563 O O . GLU A 1 199 ? -11.769 9.180 2.319 1.00 88.75 199 GLU A O 1
ATOM 1568 N N . ASP A 1 200 ? -12.331 9.376 0.160 1.00 89.50 200 ASP A N 1
ATOM 1569 C CA . ASP A 1 200 ? -13.760 9.573 0.415 1.00 89.50 200 ASP A CA 1
ATOM 1570 C C . ASP A 1 200 ? -14.424 8.316 0.986 1.00 89.50 200 ASP A C 1
ATOM 1572 O O . ASP A 1 200 ? -15.335 8.410 1.817 1.00 89.50 200 ASP A O 1
ATOM 1576 N N . GLN A 1 201 ? -13.955 7.134 0.574 1.00 92.00 201 GLN A N 1
ATOM 1577 C CA . GLN A 1 201 ? -14.397 5.866 1.145 1.00 92.00 201 GLN A CA 1
ATOM 1578 C C . GLN A 1 201 ? -13.977 5.777 2.612 1.00 92.00 201 GLN A C 1
ATOM 1580 O O . GLN A 1 201 ? -14.824 5.508 3.465 1.00 92.00 201 GLN A O 1
ATOM 1585 N N . LEU A 1 202 ? -12.712 6.071 2.912 1.00 92.75 202 LEU A N 1
ATOM 1586 C CA . LEU A 1 202 ? -12.175 6.005 4.265 1.00 92.75 202 LEU A CA 1
ATOM 1587 C C . LEU A 1 202 ? -12.852 7.031 5.183 1.00 92.75 202 LEU A C 1
ATOM 1589 O O . LEU A 1 202 ? -13.279 6.694 6.283 1.00 92.75 202 LEU A O 1
ATOM 1593 N N . LYS A 1 203 ? -13.064 8.268 4.713 1.00 91.94 203 LYS A N 1
ATOM 1594 C CA . LYS A 1 203 ? -13.829 9.293 5.449 1.00 91.94 203 LYS A CA 1
ATOM 1595 C C . LYS A 1 203 ? -15.254 8.844 5.742 1.00 91.94 203 LYS A C 1
ATOM 1597 O O . LYS A 1 203 ? -15.771 9.083 6.835 1.00 91.94 203 LYS A O 1
ATOM 1602 N N . ARG A 1 204 ? -15.924 8.220 4.770 1.00 92.88 204 ARG A N 1
ATOM 1603 C CA . ARG A 1 204 ? -17.274 7.684 4.970 1.00 92.88 204 ARG A CA 1
ATOM 1604 C C . ARG A 1 204 ? -17.266 6.578 6.019 1.00 92.88 204 ARG A C 1
ATOM 1606 O O . ARG A 1 204 ? -18.127 6.590 6.893 1.00 92.88 204 ARG A O 1
ATOM 1613 N N . GLU A 1 205 ? -16.302 5.669 5.950 1.00 94.62 205 GLU A N 1
ATOM 1614 C CA . GLU A 1 205 ? -16.145 4.578 6.909 1.00 94.62 205 GLU A CA 1
ATOM 1615 C C . GLU A 1 205 ? -15.911 5.102 8.332 1.00 94.62 205 GLU A C 1
ATOM 1617 O O . GLU A 1 205 ? -16.664 4.736 9.232 1.00 94.62 205 GLU A O 1
ATOM 1622 N N . ILE A 1 206 ? -14.991 6.057 8.521 1.00 93.25 206 ILE A N 1
ATOM 1623 C CA . ILE A 1 206 ? -14.771 6.735 9.813 1.00 93.25 206 ILE A CA 1
ATOM 1624 C C . ILE A 1 206 ? -16.080 7.297 10.362 1.00 93.25 206 ILE A C 1
ATOM 1626 O O . ILE A 1 206 ? -16.429 7.057 11.517 1.00 93.25 206 ILE A O 1
ATOM 1630 N N . ASN A 1 207 ? -16.821 8.036 9.532 1.00 91.75 207 ASN A N 1
ATOM 1631 C CA . ASN A 1 207 ? -18.070 8.662 9.950 1.00 91.75 207 ASN A CA 1
ATOM 1632 C C . ASN A 1 207 ? -19.120 7.631 10.378 1.00 91.75 207 ASN A C 1
ATOM 1634 O O . ASN A 1 207 ? -19.776 7.827 11.399 1.00 91.75 207 ASN A O 1
ATOM 1638 N N . VAL A 1 208 ? -19.266 6.537 9.628 1.00 92.56 208 VAL A N 1
ATOM 1639 C CA . VAL A 1 208 ? -20.224 5.468 9.941 1.00 92.56 208 VAL A CA 1
ATOM 1640 C C . VAL A 1 208 ? -19.826 4.736 11.220 1.00 92.56 208 VAL A C 1
ATOM 1642 O O . VAL A 1 208 ? -20.654 4.582 12.116 1.00 92.56 208 VAL A O 1
ATOM 1645 N N . LEU A 1 209 ? -18.566 4.315 11.347 1.00 92.69 209 LEU A N 1
ATOM 1646 C CA . LEU A 1 209 ? -18.102 3.586 12.528 1.00 92.69 209 LEU A CA 1
ATOM 1647 C C . LEU A 1 209 ? -18.166 4.450 13.792 1.00 92.69 209 LEU A C 1
ATOM 1649 O O . LEU A 1 209 ? -18.538 3.956 14.861 1.00 92.69 209 LEU A O 1
ATOM 1653 N N . ARG A 1 210 ? -17.878 5.751 13.671 1.00 89.88 210 ARG A N 1
ATOM 1654 C CA . ARG A 1 210 ? -18.066 6.715 14.757 1.00 89.88 210 ARG A CA 1
ATOM 1655 C C . ARG A 1 210 ? -19.536 6.811 15.164 1.00 89.88 210 ARG A C 1
ATOM 1657 O O . ARG A 1 210 ? -19.835 6.618 16.334 1.00 89.88 210 ARG A O 1
ATOM 1664 N N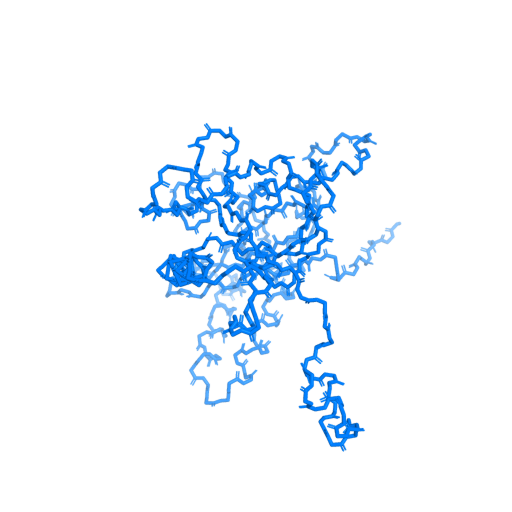 . GLN A 1 211 ? -20.453 7.020 14.215 1.00 90.00 211 GLN A N 1
ATOM 1665 C CA . GLN A 1 211 ? -21.895 7.093 14.501 1.00 90.00 211 GLN A CA 1
ATOM 1666 C C . GLN A 1 211 ? -22.413 5.836 15.208 1.00 90.00 211 GLN A C 1
ATOM 1668 O O . GLN A 1 211 ? -23.217 5.927 16.135 1.00 90.00 211 GLN A O 1
ATOM 1673 N N . ILE A 1 212 ? -21.938 4.657 14.801 1.00 90.38 212 ILE A N 1
ATOM 1674 C CA . ILE A 1 212 ? -22.285 3.393 15.461 1.00 90.38 212 ILE A CA 1
ATOM 1675 C C . ILE A 1 212 ? -21.769 3.385 16.904 1.00 90.38 212 ILE A C 1
ATOM 1677 O O . ILE A 1 212 ? -22.499 2.991 17.810 1.00 90.38 212 ILE A O 1
ATOM 1681 N N . SER A 1 213 ? -20.541 3.846 17.128 1.00 87.31 213 SER A N 1
ATOM 1682 C CA . SER A 1 213 ? -19.916 3.877 18.456 1.00 87.31 213 SER A CA 1
ATOM 1683 C C . SER A 1 213 ? -20.556 4.916 19.389 1.00 87.31 213 SER A C 1
ATOM 1685 O O . SER A 1 213 ? -20.605 4.704 20.593 1.00 87.31 213 SER A O 1
ATOM 1687 N N . GLU A 1 214 ? -21.084 6.011 18.838 1.00 87.81 214 GLU A N 1
ATOM 1688 C CA . GLU A 1 214 ? -21.854 7.031 19.566 1.00 87.81 214 GLU A CA 1
ATOM 1689 C C . GLU A 1 214 ? -23.282 6.568 19.894 1.00 87.81 214 GLU A C 1
ATOM 1691 O O . GLU A 1 214 ? -23.867 7.004 20.884 1.00 87.81 214 GLU A O 1
ATOM 1696 N N . THR A 1 215 ? -23.859 5.700 19.057 1.00 89.56 215 THR A N 1
ATOM 1697 C CA . THR A 1 215 ? -25.242 5.224 19.221 1.00 89.56 215 THR A CA 1
ATOM 1698 C C . THR A 1 215 ? -25.330 4.024 20.162 1.00 89.56 215 THR A C 1
ATOM 1700 O O . THR A 1 215 ? -26.286 3.924 20.930 1.00 89.56 215 THR A O 1
ATOM 1703 N N . TRP A 1 216 ? -24.355 3.111 20.105 1.00 89.44 216 TRP A N 1
ATOM 1704 C CA . TRP A 1 216 ? -24.358 1.873 20.882 1.00 89.44 216 TRP A CA 1
ATOM 1705 C C . TRP A 1 216 ? -23.060 1.684 21.657 1.00 89.44 216 TRP A C 1
ATOM 1707 O O . TRP A 1 216 ? -21.972 1.614 21.082 1.00 89.44 216 TRP A O 1
ATOM 1717 N N . GLU A 1 217 ? -23.202 1.464 22.961 1.00 86.25 217 GLU A N 1
ATOM 1718 C CA . GLU A 1 217 ? -22.098 1.034 23.814 1.00 86.25 217 GLU A CA 1
ATOM 1719 C C . GLU A 1 217 ? -21.555 -0.336 23.364 1.00 86.25 217 GLU A C 1
ATOM 1721 O O . GLU A 1 217 ? -22.325 -1.180 22.890 1.00 86.25 217 GLU A O 1
ATOM 1726 N N . PRO A 1 218 ? -20.255 -0.637 23.560 1.00 79.31 218 PRO A N 1
ATOM 1727 C CA . PRO A 1 218 ? -19.642 -1.879 23.081 1.00 79.31 218 PRO A CA 1
ATOM 1728 C C . PRO A 1 218 ? -20.342 -3.174 23.521 1.00 79.31 218 PRO A C 1
ATOM 1730 O O . PRO A 1 218 ? -20.226 -4.179 22.823 1.00 79.31 218 PRO A O 1
ATOM 1733 N N . GLY A 1 219 ? -21.045 -3.153 24.660 1.00 81.25 219 GLY A N 1
ATOM 1734 C CA . GLY A 1 219 ? -21.784 -4.292 25.217 1.00 81.25 219 GLY A CA 1
ATOM 1735 C C . GLY A 1 219 ? -23.298 -4.274 24.984 1.00 81.25 219 GLY A C 1
ATOM 1736 O O . GLY A 1 219 ? -23.990 -5.115 25.558 1.00 81.25 219 GLY A O 1
ATOM 1737 N N . ASP A 1 220 ? -23.833 -3.327 24.208 1.00 86.50 220 ASP A N 1
ATOM 1738 C CA . ASP A 1 220 ? -25.268 -3.277 23.914 1.00 86.50 220 ASP A CA 1
ATOM 1739 C C . ASP A 1 220 ? -25.677 -4.497 23.061 1.00 86.50 220 ASP A C 1
ATOM 1741 O O . ASP A 1 220 ? -25.099 -4.717 21.994 1.00 86.50 220 ASP A O 1
ATOM 1745 N N . PRO A 1 221 ? -26.674 -5.302 23.483 1.00 86.38 221 PRO A N 1
ATOM 1746 C CA . PRO A 1 221 ? -27.128 -6.469 22.722 1.00 86.38 221 PRO A CA 1
ATOM 1747 C C . PRO A 1 221 ? -27.757 -6.121 21.362 1.00 86.38 221 PRO A C 1
ATOM 1749 O O . PRO A 1 221 ? -27.927 -7.004 20.527 1.00 86.38 221 PRO A O 1
ATOM 1752 N N . SER A 1 222 ? -28.121 -4.858 21.141 1.00 87.56 222 SER A N 1
ATOM 1753 C CA . SER A 1 222 ? -28.674 -4.329 19.888 1.00 87.56 222 SER A CA 1
ATOM 1754 C C . SER A 1 222 ? -27.599 -3.724 18.984 1.00 87.56 222 SER A C 1
ATOM 1756 O O . SER A 1 222 ? -27.920 -3.236 17.898 1.00 87.56 222 SER A O 1
ATOM 1758 N N . ARG A 1 223 ? -26.337 -3.710 19.432 1.00 85.56 223 ARG A N 1
ATOM 1759 C CA . ARG A 1 223 ? -25.219 -3.170 18.665 1.00 85.56 223 ARG A CA 1
ATOM 1760 C C . ARG A 1 223 ? -25.002 -4.002 17.407 1.00 85.56 223 ARG A C 1
ATOM 1762 O O . ARG A 1 223 ? -24.963 -5.229 17.447 1.00 85.56 223 ARG A O 1
ATOM 1769 N N . LEU A 1 224 ? -24.805 -3.315 16.288 1.00 83.44 224 LEU A N 1
ATOM 1770 C CA . LEU A 1 224 ? -24.426 -3.958 15.035 1.00 83.44 224 LEU A CA 1
ATOM 1771 C C . LEU A 1 224 ? -23.065 -4.655 15.190 1.00 83.44 224 LEU A C 1
ATOM 1773 O O . LEU A 1 224 ? -22.117 -4.066 15.714 1.00 83.44 224 LEU A O 1
ATOM 1777 N N . HIS A 1 225 ? -22.961 -5.891 14.700 1.00 85.75 225 HIS A N 1
ATOM 1778 C CA . HIS A 1 225 ? -21.722 -6.674 14.691 1.00 85.75 225 HIS A CA 1
ATOM 1779 C C . HIS A 1 225 ? -20.765 -6.182 13.598 1.00 85.75 225 HIS A C 1
ATOM 1781 O O . HIS A 1 225 ? -20.537 -6.855 12.597 1.00 85.75 225 HIS A O 1
ATOM 1787 N N . VAL A 1 226 ? -20.234 -4.976 13.783 1.00 89.00 226 VAL A N 1
ATOM 1788 C CA . VAL A 1 226 ? -19.220 -4.374 12.912 1.00 89.00 226 VAL A CA 1
ATOM 1789 C C . VAL A 1 226 ? -17.935 -4.098 13.700 1.00 89.00 226 VAL A C 1
ATOM 1791 O O . VAL A 1 226 ? -18.014 -3.861 14.917 1.00 89.00 226 VAL A O 1
ATOM 1794 N N . PRO A 1 227 ? -16.763 -4.098 13.034 1.00 91.19 227 PRO A N 1
ATOM 1795 C CA . PRO A 1 227 ? -15.507 -3.702 13.660 1.00 91.19 227 PRO A CA 1
ATOM 1796 C C . PRO A 1 227 ? -15.610 -2.324 14.316 1.00 91.19 227 PRO A C 1
ATOM 1798 O O . PRO A 1 227 ? -16.271 -1.419 13.807 1.00 91.19 227 PRO A O 1
ATOM 1801 N N . ARG A 1 228 ? -14.973 -2.155 15.477 1.00 91.81 228 ARG A N 1
ATOM 1802 C CA . ARG A 1 228 ? -14.899 -0.852 16.150 1.00 91.81 228 ARG A CA 1
ATOM 1803 C C . ARG A 1 228 ? -13.840 0.030 15.513 1.00 91.81 228 ARG A C 1
ATOM 1805 O O . ARG A 1 228 ? -12.737 -0.443 15.262 1.00 91.81 228 ARG A O 1
ATOM 1812 N N . LEU A 1 229 ? -14.141 1.320 15.383 1.00 93.94 229 LEU A N 1
ATOM 1813 C CA . LEU A 1 229 ? -13.119 2.341 15.181 1.00 93.94 229 LEU A CA 1
ATOM 1814 C C . LEU A 1 229 ? -12.356 2.528 16.498 1.00 93.94 229 LEU A C 1
ATOM 1816 O O . LEU A 1 229 ? -12.938 2.919 17.508 1.00 93.94 229 LEU A O 1
ATOM 1820 N N . LEU A 1 230 ? -11.066 2.208 16.491 1.00 94.06 230 LEU A N 1
ATOM 1821 C CA . LEU A 1 230 ?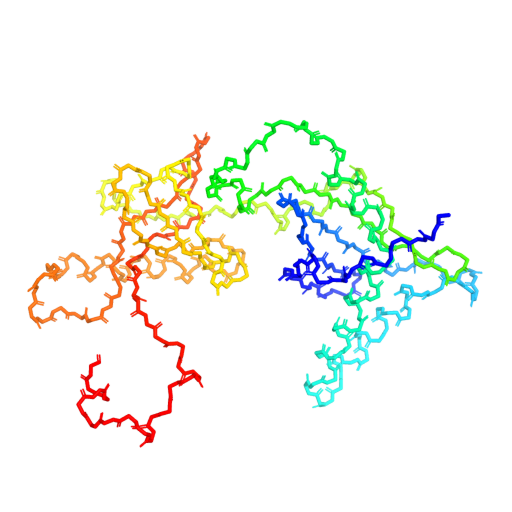 -10.190 2.297 17.660 1.00 94.06 230 LEU A CA 1
ATOM 1822 C C . LEU A 1 230 ? -9.412 3.611 17.702 1.00 94.06 230 LEU A C 1
ATOM 1824 O O . LEU A 1 230 ? -9.083 4.091 18.785 1.00 94.06 230 LEU A O 1
ATOM 1828 N N . GLY A 1 231 ? -9.114 4.187 16.540 1.00 94.25 231 GLY A N 1
ATOM 1829 C CA . GLY A 1 231 ? -8.362 5.428 16.458 1.00 94.25 231 GLY A CA 1
ATOM 1830 C C . GLY A 1 231 ? -7.972 5.810 15.038 1.00 94.25 231 GLY A C 1
ATOM 1831 O O . GLY A 1 231 ? -8.319 5.136 14.069 1.00 94.25 231 GLY A O 1
ATOM 1832 N N . LEU A 1 232 ? -7.216 6.893 14.938 1.00 94.56 232 LEU A N 1
ATOM 1833 C CA . LEU A 1 232 ? -6.573 7.377 13.725 1.00 94.56 232 LEU A CA 1
ATOM 1834 C C . LEU A 1 232 ? -5.066 7.253 13.895 1.00 94.56 232 LEU A C 1
ATOM 1836 O O . LEU A 1 232 ? -4.539 7.644 14.934 1.00 94.56 232 LEU A O 1
ATOM 1840 N N . ALA A 1 233 ? -4.368 6.734 12.890 1.00 94.12 233 ALA A N 1
ATOM 1841 C CA . ALA A 1 233 ? -2.912 6.728 12.911 1.00 94.12 233 ALA A CA 1
ATOM 1842 C C . ALA A 1 233 ? -2.388 8.042 12.329 1.00 94.12 233 ALA A C 1
ATOM 1844 O O . ALA A 1 233 ? -2.822 8.445 11.247 1.00 94.12 233 ALA A O 1
ATOM 1845 N N . THR A 1 234 ? -1.449 8.696 13.009 1.00 93.19 234 THR A N 1
ATOM 1846 C CA . THR A 1 234 ? -0.903 9.993 12.596 1.00 93.19 234 THR A CA 1
ATOM 1847 C C . THR A 1 234 ? 0.605 9.950 12.364 1.00 93.19 234 THR A C 1
ATOM 1849 O O . THR A 1 234 ? 1.328 9.192 13.006 1.00 93.19 234 THR A O 1
ATOM 1852 N N . SER A 1 235 ? 1.100 10.770 11.436 1.00 90.12 235 SER A N 1
ATOM 1853 C CA . SER A 1 235 ? 2.537 10.992 11.240 1.00 90.12 235 SER A CA 1
ATOM 1854 C C . SER A 1 235 ? 3.127 11.753 12.429 1.00 90.12 235 SER A C 1
ATOM 1856 O O . SER A 1 235 ? 2.539 12.727 12.917 1.00 90.12 235 SER A O 1
ATOM 1858 N N . GLY A 1 236 ? 4.327 11.353 12.859 1.00 77.56 236 GLY A N 1
ATOM 1859 C CA . GLY A 1 236 ? 5.009 11.949 14.012 1.00 77.56 236 GLY A CA 1
ATOM 1860 C C . GLY A 1 236 ? 5.432 13.415 13.825 1.00 77.56 236 GLY A C 1
ATOM 1861 O O . GLY A 1 236 ? 5.662 14.111 14.812 1.00 77.56 236 GLY A O 1
ATOM 1862 N N . GLY A 1 237 ? 5.533 13.901 12.581 1.00 65.75 237 GLY A N 1
ATOM 1863 C CA . GLY A 1 237 ? 6.066 15.234 12.266 1.00 65.75 237 GLY A CA 1
ATOM 1864 C C . GLY A 1 237 ? 5.027 16.347 12.097 1.00 65.75 237 GLY A C 1
ATOM 1865 O O . GLY A 1 237 ? 5.382 17.523 12.179 1.00 65.75 237 GLY A O 1
ATOM 1866 N N . GLY A 1 238 ? 3.754 16.009 11.869 1.00 66.00 238 GLY A N 1
ATOM 1867 C CA . GLY A 1 238 ? 2.753 17.002 11.457 1.00 66.00 238 GLY A CA 1
ATOM 1868 C C . GLY A 1 238 ? 1.301 16.677 11.790 1.00 66.00 238 GLY A C 1
ATOM 1869 O O . GLY A 1 238 ? 0.421 17.408 11.345 1.00 66.00 238 GLY A O 1
ATOM 1870 N N . GLY A 1 239 ? 1.030 15.593 12.527 1.00 76.62 239 GLY A N 1
ATOM 1871 C CA . GLY A 1 239 ? -0.341 15.193 12.870 1.00 76.62 239 GLY A CA 1
ATOM 1872 C C . GLY A 1 239 ? -1.188 14.779 11.661 1.00 76.62 239 GLY A C 1
ATOM 1873 O O . GLY A 1 239 ? -2.401 14.644 11.774 1.00 76.62 239 GLY A O 1
ATOM 1874 N N . GLN A 1 240 ? -0.569 14.584 10.491 1.00 88.31 240 GLN A N 1
ATOM 1875 C CA . GLN A 1 240 ? -1.257 14.094 9.302 1.00 88.31 240 GLN A CA 1
ATOM 1876 C C . GLN A 1 240 ? -1.811 12.702 9.576 1.00 88.31 240 GLN A C 1
ATOM 1878 O O . GLN A 1 240 ? -1.064 11.816 9.982 1.00 88.31 240 GLN A O 1
ATOM 1883 N N . ILE A 1 241 ? -3.094 12.499 9.293 1.00 91.75 241 ILE A N 1
ATOM 1884 C CA . ILE A 1 241 ? -3.723 11.188 9.413 1.00 91.75 241 ILE A CA 1
ATOM 1885 C C . ILE A 1 241 ? -3.258 10.316 8.242 1.00 91.75 241 ILE A C 1
ATOM 1887 O O . ILE A 1 241 ? -3.509 10.634 7.080 1.00 91.75 241 ILE A O 1
ATOM 1891 N N . LEU A 1 242 ? -2.579 9.220 8.571 1.00 92.19 242 LEU A N 1
ATOM 1892 C CA . LEU A 1 242 ? -2.088 8.212 7.630 1.00 92.19 242 LEU A CA 1
ATOM 1893 C C . LEU A 1 242 ? -3.163 7.176 7.286 1.00 92.19 242 LEU A C 1
ATOM 1895 O O . LEU A 1 242 ? -3.064 6.483 6.277 1.00 92.19 242 LEU A O 1
ATOM 1899 N N . GLY A 1 243 ? -4.166 7.035 8.151 1.00 94.19 243 GLY A N 1
ATOM 1900 C CA . GLY A 1 243 ? -5.216 6.039 8.021 1.00 94.19 243 GLY A CA 1
ATOM 1901 C C . GLY A 1 243 ? -5.943 5.792 9.339 1.00 94.19 243 GLY A C 1
ATOM 1902 O O . GLY A 1 243 ? -5.812 6.562 10.294 1.00 94.19 243 GLY A O 1
ATOM 1903 N N . ILE A 1 244 ? -6.713 4.710 9.389 1.00 95.94 244 ILE A N 1
ATOM 1904 C CA . ILE A 1 244 ? -7.603 4.397 10.517 1.00 95.94 244 ILE A CA 1
ATOM 1905 C C . ILE A 1 244 ? -7.214 3.077 11.166 1.00 95.94 244 ILE A C 1
ATOM 1907 O O . ILE A 1 244 ? -6.685 2.185 10.504 1.00 95.94 244 ILE A O 1
ATOM 1911 N N . LEU A 1 245 ? -7.489 2.962 12.462 1.00 96.69 245 LEU A N 1
ATOM 1912 C CA . LEU A 1 245 ? -7.293 1.755 13.251 1.00 96.69 245 LEU A CA 1
ATOM 1913 C C . LEU A 1 245 ? -8.650 1.157 13.603 1.00 96.69 245 LEU A C 1
ATOM 1915 O O . LEU A 1 245 ? -9.491 1.816 14.217 1.00 96.69 245 LEU A O 1
ATOM 1919 N N . GLU A 1 246 ? -8.835 -0.108 13.260 1.00 96.19 246 GLU A N 1
ATOM 1920 C CA . GLU A 1 246 ? -10.054 -0.868 13.493 1.00 96.19 246 GLU A CA 1
ATOM 1921 C C . GLU A 1 246 ? -9.790 -2.123 14.317 1.00 96.19 246 GLU A C 1
ATOM 1923 O O . GLU A 1 246 ? -8.687 -2.669 14.353 1.00 96.19 246 GLU A O 1
ATOM 1928 N N . GLU A 1 247 ? -10.827 -2.604 14.990 1.00 94.50 247 GLU A N 1
ATOM 1929 C CA . GLU A 1 247 ? -10.794 -3.887 15.677 1.00 94.50 247 GLU A CA 1
ATOM 1930 C C . GLU A 1 247 ? -10.409 -5.024 14.724 1.00 94.50 247 GLU A C 1
ATOM 1932 O O . GLU A 1 247 ? -11.054 -5.247 13.701 1.00 94.50 247 GLU A O 1
ATOM 1937 N N . PHE A 1 248 ? -9.357 -5.762 15.089 1.00 93.62 248 PHE A N 1
ATOM 1938 C CA . PHE A 1 248 ? -8.983 -6.971 14.373 1.00 93.62 248 PHE A CA 1
ATOM 1939 C C . PHE A 1 248 ? -9.983 -8.081 14.688 1.00 93.62 248 PHE A C 1
ATOM 1941 O O . PHE A 1 248 ? -10.170 -8.451 15.849 1.00 93.62 248 PHE A O 1
ATOM 1948 N N . VAL A 1 249 ? -10.606 -8.616 13.642 1.00 89.00 249 VAL A N 1
ATOM 1949 C CA . VAL A 1 249 ? -11.483 -9.781 13.729 1.00 89.00 249 VAL A CA 1
ATOM 1950 C C . VAL A 1 249 ? -10.675 -10.993 13.297 1.00 89.00 249 VAL A C 1
ATOM 1952 O O . VAL A 1 249 ? -10.309 -11.116 12.130 1.00 89.00 249 VAL A O 1
ATOM 1955 N N . ASP A 1 250 ? -10.380 -11.871 14.252 1.00 83.75 250 ASP A N 1
ATOM 1956 C CA . ASP A 1 250 ? -9.715 -13.135 13.954 1.00 83.75 250 ASP A CA 1
ATOM 1957 C C . ASP A 1 250 ? -10.686 -14.062 13.217 1.00 83.75 250 ASP A C 1
ATOM 1959 O O . ASP A 1 250 ? -11.837 -14.234 13.629 1.00 83.75 250 ASP A O 1
ATOM 1963 N N . GLY A 1 251 ? -10.242 -14.633 12.103 1.00 78.12 251 GLY A N 1
ATOM 1964 C CA . GLY A 1 251 ? -11.117 -15.363 11.202 1.00 78.12 251 GLY A CA 1
ATOM 1965 C C . GLY A 1 251 ? -10.360 -16.175 10.165 1.00 78.12 251 GLY A C 1
ATOM 1966 O O . GLY A 1 251 ? -9.184 -15.955 9.888 1.00 78.12 251 GLY A O 1
ATOM 1967 N N . THR A 1 252 ? -11.055 -17.151 9.588 1.00 75.00 252 THR A N 1
ATOM 1968 C CA . THR A 1 252 ? -10.538 -17.942 8.469 1.00 75.00 252 THR A CA 1
ATOM 1969 C C . THR A 1 252 ? -10.937 -17.284 7.156 1.00 75.00 252 THR A C 1
ATOM 1971 O O . THR A 1 252 ? -12.058 -16.797 7.010 1.00 75.00 252 THR A O 1
ATOM 1974 N N . ASN A 1 253 ? -10.031 -17.296 6.181 1.00 70.44 253 ASN A N 1
ATOM 1975 C CA . ASN A 1 253 ? -10.321 -16.817 4.838 1.00 70.44 253 ASN A CA 1
ATOM 1976 C C . ASN A 1 253 ? -11.545 -17.529 4.243 1.00 70.44 253 ASN A C 1
ATOM 1978 O O . ASN A 1 253 ? -11.601 -18.758 4.214 1.00 70.44 253 ASN A O 1
ATOM 1982 N N . LEU A 1 254 ? -12.501 -16.760 3.712 1.00 71.81 254 LEU A N 1
ATOM 1983 C CA . LEU A 1 254 ? -13.774 -17.297 3.214 1.00 71.81 254 LEU A CA 1
ATOM 1984 C C . LEU A 1 254 ? -13.600 -18.324 2.085 1.00 71.81 254 LEU A C 1
ATOM 1986 O O . LEU A 1 254 ? -14.378 -19.265 2.001 1.00 71.81 254 LEU A O 1
ATOM 1990 N N . TYR A 1 255 ? -12.561 -18.202 1.254 1.00 69.00 255 TYR A N 1
ATOM 1991 C CA . TYR A 1 255 ? -12.273 -19.176 0.191 1.00 69.00 255 TYR A CA 1
ATOM 1992 C C . TYR A 1 255 ? -11.777 -20.533 0.720 1.00 69.00 255 TYR A C 1
ATOM 1994 O O . TYR A 1 255 ? -11.824 -21.529 0.005 1.00 69.00 255 TYR A O 1
ATOM 2002 N N . GLN A 1 256 ? -11.312 -20.584 1.970 1.00 67.88 256 GLN A N 1
ATOM 2003 C CA . GLN A 1 256 ? -10.963 -21.824 2.672 1.00 67.88 256 GLN A CA 1
ATOM 2004 C C . GLN A 1 256 ? -12.167 -22.392 3.433 1.00 67.88 256 GLN A C 1
ATOM 2006 O O . GLN A 1 256 ? -12.118 -23.512 3.942 1.00 67.88 256 GLN A O 1
ATOM 2011 N N . PHE A 1 257 ? -13.249 -21.618 3.527 1.00 65.75 257 PHE A N 1
ATOM 2012 C CA . PHE A 1 257 ? -14.441 -21.988 4.258 1.00 65.75 257 PHE A CA 1
ATOM 2013 C C . PHE A 1 257 ? -15.405 -22.730 3.332 1.00 65.75 257 PHE A C 1
ATOM 2015 O O . PHE A 1 257 ? -16.134 -22.128 2.542 1.00 65.75 257 PHE A O 1
ATOM 2022 N N . ASN A 1 258 ? -15.430 -24.060 3.431 1.00 68.44 258 ASN A N 1
ATOM 2023 C CA . ASN A 1 258 ? -16.444 -24.845 2.739 1.00 68.44 258 ASN A CA 1
ATOM 2024 C C . ASN A 1 258 ? -17.783 -24.736 3.489 1.00 68.44 258 ASN A C 1
ATOM 2026 O O . ASN A 1 258 ? -18.027 -25.451 4.463 1.00 68.44 258 ASN A O 1
ATOM 2030 N N . ILE A 1 259 ? -18.651 -23.831 3.029 1.00 66.75 259 ILE A N 1
ATOM 2031 C CA . ILE A 1 259 ? -19.997 -23.611 3.590 1.00 66.75 259 ILE A CA 1
ATOM 2032 C C . ILE A 1 259 ? -20.818 -24.909 3.629 1.00 66.75 259 ILE A C 1
ATOM 2034 O O . ILE A 1 259 ? -21.626 -25.095 4.546 1.00 66.75 259 ILE A O 1
ATOM 2038 N N . ASP A 1 260 ? -20.599 -25.813 2.672 1.00 70.06 260 ASP A N 1
ATOM 2039 C CA . ASP A 1 260 ? -21.359 -27.058 2.567 1.00 70.06 260 ASP A CA 1
ATOM 2040 C C . ASP A 1 260 ? -20.971 -28.072 3.654 1.00 70.06 260 ASP A C 1
ATOM 2042 O O . ASP A 1 260 ? -21.839 -28.795 4.153 1.00 70.06 260 ASP A O 1
ATOM 2046 N N . ASP A 1 261 ? -19.713 -28.045 4.105 1.00 66.44 261 ASP A N 1
ATOM 2047 C CA . ASP A 1 261 ? -19.191 -28.921 5.163 1.00 66.44 261 ASP A CA 1
ATOM 2048 C C . ASP A 1 261 ? -19.311 -28.308 6.568 1.00 66.44 261 ASP A C 1
ATOM 2050 O O . ASP A 1 261 ? -19.193 -29.018 7.571 1.00 66.44 261 ASP A O 1
ATOM 2054 N N . ALA A 1 262 ? -19.581 -27.003 6.670 1.00 60.69 262 ALA A N 1
ATOM 2055 C CA . ALA A 1 262 ? -19.739 -26.331 7.952 1.00 60.69 262 ALA A CA 1
ATOM 2056 C C . ALA A 1 262 ? -21.018 -26.824 8.668 1.00 60.69 262 ALA A C 1
ATOM 2058 O O . ALA A 1 262 ? -22.128 -26.695 8.122 1.00 60.69 262 ALA A O 1
ATOM 2059 N N . PRO A 1 263 ? -20.919 -27.361 9.903 1.00 66.38 263 PRO A N 1
ATOM 2060 C CA . PRO A 1 263 ? -22.076 -27.690 10.728 1.00 66.38 263 PRO A CA 1
ATOM 2061 C C . PRO A 1 263 ? -22.993 -26.475 10.872 1.00 66.38 263 PRO A C 1
ATOM 2063 O O . PRO A 1 263 ? -22.528 -25.346 11.013 1.00 66.38 263 PRO A O 1
ATOM 2066 N N . SER A 1 264 ? -24.308 -26.684 10.900 1.00 63.53 264 SER A N 1
ATOM 2067 C CA . SER A 1 264 ? -25.303 -25.601 10.953 1.00 63.53 264 SER A CA 1
ATOM 2068 C C . SER A 1 264 ? -25.115 -24.618 12.121 1.00 63.53 264 SER A C 1
ATOM 2070 O O . SER A 1 264 ? -25.526 -23.470 12.007 1.00 63.53 264 SER A O 1
ATOM 2072 N N . ALA A 1 265 ? -24.454 -25.037 13.205 1.00 59.06 265 ALA A N 1
ATOM 2073 C CA . ALA A 1 265 ? -24.094 -24.173 14.332 1.00 59.06 265 ALA A CA 1
ATOM 2074 C C . ALA A 1 265 ? -22.973 -23.159 14.017 1.00 59.06 265 ALA A C 1
ATOM 2076 O O . ALA A 1 265 ? -22.940 -22.099 14.627 1.00 59.06 265 ALA A O 1
ATOM 2077 N N . GLN A 1 266 ? -22.081 -23.460 13.067 1.00 55.69 266 GLN A N 1
ATOM 2078 C CA . GLN A 1 266 ? -21.010 -22.558 12.620 1.00 55.69 266 GLN A CA 1
ATOM 2079 C C . GLN A 1 266 ? -21.450 -21.612 11.498 1.00 55.69 266 GLN A C 1
ATOM 2081 O O . GLN A 1 266 ? -20.800 -20.606 11.274 1.00 55.69 266 GLN A O 1
ATOM 2086 N N . ARG A 1 267 ? -22.567 -21.890 10.812 1.00 55.97 267 ARG A N 1
ATOM 2087 C CA . ARG A 1 267 ? -23.118 -20.988 9.778 1.00 55.97 267 ARG A CA 1
ATOM 2088 C C . ARG A 1 267 ? -23.874 -19.782 10.349 1.00 55.97 267 ARG A C 1
ATOM 2090 O O . ARG A 1 267 ? -24.331 -18.942 9.584 1.00 55.97 267 ARG A O 1
ATOM 2097 N N . GLN A 1 268 ? -24.110 -19.770 11.661 1.00 54.06 268 GLN A N 1
ATOM 2098 C CA . GLN A 1 268 ? -24.902 -18.756 12.368 1.00 54.06 268 GLN A CA 1
ATOM 2099 C C . GLN A 1 268 ? -24.064 -17.892 13.324 1.00 54.06 268 GLN A C 1
ATOM 2101 O O . GLN A 1 268 ? -24.636 -17.030 13.990 1.00 54.06 268 GLN A O 1
ATOM 2106 N N . GLN A 1 269 ? -22.756 -18.153 13.420 1.00 48.09 269 GLN A N 1
ATOM 2107 C CA . GLN A 1 269 ? -21.779 -17.304 14.109 1.00 48.09 269 GLN A CA 1
ATOM 2108 C C . GLN A 1 269 ? -21.121 -16.374 13.097 1.00 48.09 269 GLN A C 1
ATOM 2110 O O . GLN A 1 269 ? -20.821 -15.232 13.500 1.00 48.09 269 GLN A O 1
#

Organism: NCBI:txid1182542

pLDDT: mean 80.12, std 14.31, range [28.73, 97.06]

Secondary structure (DSSP, 8-state):
-------GGGPEEEEEE--SSEEEEEEEETTEEEEEEEE--S----TT--HHHHHHHHHHHHHTSS-HHHHHHHHHHHHHHHHHHHHHHHHHHHHTT--TT---PPPBHHHHHS--EEEEEEEEETTEEEEEE-S--TTTGGGSSPP-B-----TTSS-EEEGGGEEEEEEEETTTEEEEEETTT--EEEEEE--TTTHHHHHHHHHHHHHHHHHS-TT-TTS-----EEEEEE-TTT--EEEEEEE------GGG--TTTS-TTTTT-

Foldseek 3Di:
DDPPPDDLVQKDWQDWDQDPFKIWTWIDHLLEIEIEIQGQDPDPPDPQWCPSVVLSVLLVVQVPDPDVVSNVVSVVVVVVLSCVQCVVVVVVVSCVPDDPPPDPDQDFLCCNLDPHYWYWYWTGDRNGTHTDTDPDCPPPVVQSDQDFQDAPDDPPLFAEDERRQKGFDDDPDSSQWTFIAGNVPRATWIWGFDHPPCRVVQNVVVVVLSVLCVVDPPPDPPRDPDWHFRHFYAYPPPRGGGTTTTHDDDDDDVVVDPPVPDDPVVVVD

Radius of gyration: 22.54 Å; chains: 1; bounding box: 62×46×60 Å